Protein AF-A0A327ZY27-F1 (afdb_monomer)

pLDDT: mean 83.67, std 12.58, range [36.06, 96.94]

Nearest PDB structures (foldseek):
  3d5p-assembly1_B  TM=5.584E-01  e=2.732E-03  Bacteroides fragilis NCTC 9343
  2icg-assembly1_A  TM=6.274E-01  e=1.165E-01  Listeria innocua
  2prv-assembly1_B  TM=6.005E-01  e=4.320E-01  Bacillus subtilis
  7e8h-assembly1_L  TM=4.878E-01  e=3.085E+00  Homo sapiens

InterPro domains:
  IPR037883 Knr4/Smi1-like domain superfamily [SSF160631] (5-122)

Secondary structure (DSSP, 8-state):
---EEESPPPPHHHHHHHHTSGGGTTS-HHHHGGGGT-SEEEETTEEEPPPP-STTTTTTSS-HHHHHHH---SEEEEEEE-SSS-EEEEEES-TT---EEEE-S-TTS--EEEESSHHHHHHHHHHTT---HHHHHHHHHHHHH-SEEEEEEETTTTEE-EEEE-SSS-EEEEEEBSSSHHHHHHHHT-TTEEEEEEEHHHIIIIIHHHHHHTT-EEEESTTSTT-EEE-HHHHHHHH--

Structure (mmCIF, N/CA/C/O backbone):
data_AF-A0A327ZY27-F1
#
_entry.id   AF-A0A327ZY27-F1
#
loop_
_atom_site.group_PDB
_atom_site.id
_atom_site.type_symbol
_atom_site.label_atom_id
_atom_site.label_alt_id
_atom_site.label_comp_id
_atom_site.label_asym_id
_atom_site.label_entity_id
_atom_site.label_seq_id
_atom_site.pdbx_PDB_ins_code
_atom_site.Cartn_x
_atom_site.Cartn_y
_atom_site.Cartn_z
_atom_site.occupancy
_atom_site.B_iso_or_equiv
_atom_site.auth_seq_id
_atom_site.auth_comp_id
_atom_site.auth_asym_id
_atom_site.auth_atom_id
_atom_site.pdbx_PDB_model_num
ATOM 1 N N . MET A 1 1 ? 0.635 2.437 -6.031 1.00 48.50 1 MET A N 1
ATOM 2 C CA . MET A 1 1 ? -0.273 1.265 -5.981 1.00 48.50 1 MET A CA 1
ATOM 3 C C . MET A 1 1 ? -1.660 1.716 -5.595 1.00 48.50 1 MET A C 1
ATOM 5 O O . MET A 1 1 ? -1.734 2.418 -4.596 1.00 48.50 1 MET A O 1
ATOM 9 N N . PRO A 1 2 ? -2.740 1.331 -6.283 1.00 61.53 2 PRO A N 1
ATOM 10 C CA . PRO A 1 2 ? -4.072 1.554 -5.761 1.00 61.53 2 PRO A CA 1
ATOM 11 C C . PRO A 1 2 ? -4.302 0.676 -4.540 1.00 61.53 2 PRO A C 1
ATOM 13 O O . PRO A 1 2 ? -3.821 -0.452 -4.450 1.00 61.53 2 PRO A O 1
ATOM 16 N N . ILE A 1 3 ? -5.058 1.210 -3.591 1.00 72.31 3 ILE A N 1
ATOM 17 C CA . ILE A 1 3 ? -5.682 0.398 -2.558 1.00 72.31 3 ILE A CA 1
ATOM 18 C C . ILE A 1 3 ? -6.454 -0.759 -3.211 1.00 72.31 3 ILE A C 1
ATOM 20 O O . ILE A 1 3 ? -7.252 -0.560 -4.129 1.00 72.31 3 ILE A O 1
ATOM 24 N N . GLN A 1 4 ? -6.206 -1.975 -2.739 1.00 70.69 4 GLN A N 1
ATOM 25 C CA . GLN A 1 4 ? -6.932 -3.163 -3.157 1.00 70.69 4 GLN A CA 1
ATOM 26 C C . GLN A 1 4 ? -7.943 -3.526 -2.077 1.00 70.69 4 GLN A C 1
ATOM 28 O O . GLN A 1 4 ? -7.579 -3.919 -0.968 1.00 70.69 4 GLN A O 1
ATOM 33 N N . TYR A 1 5 ? -9.221 -3.447 -2.426 1.00 76.75 5 TYR A N 1
ATOM 34 C CA . TYR A 1 5 ? -10.300 -3.978 -1.607 1.00 76.75 5 TYR A CA 1
ATOM 35 C C . TYR A 1 5 ? -10.575 -5.419 -2.031 1.00 76.75 5 TYR A C 1
ATOM 37 O O . TYR A 1 5 ? -11.006 -5.688 -3.152 1.00 76.75 5 TYR A O 1
ATOM 45 N N . ARG A 1 6 ? -10.288 -6.368 -1.142 1.00 71.31 6 ARG A N 1
ATOM 46 C CA . ARG A 1 6 ? -10.618 -7.785 -1.312 1.00 71.31 6 ARG A CA 1
ATOM 47 C C . ARG A 1 6 ? -11.810 -8.119 -0.412 1.00 71.31 6 ARG A C 1
ATOM 49 O O . ARG A 1 6 ? -11.969 -7.536 0.656 1.00 71.31 6 ARG A O 1
ATOM 56 N N . LEU A 1 7 ? -12.590 -9.126 -0.811 1.00 77.62 7 LEU A N 1
ATOM 57 C CA . LEU A 1 7 ? -13.870 -9.502 -0.184 1.00 77.62 7 LEU A CA 1
ATOM 58 C C . LEU A 1 7 ? -14.970 -8.447 -0.354 1.00 77.62 7 LEU A C 1
ATOM 60 O O . LEU A 1 7 ? -14.717 -7.314 -0.745 1.00 77.62 7 LEU A O 1
ATOM 64 N N . GLU A 1 8 ? -16.206 -8.863 -0.088 1.00 81.88 8 GLU A N 1
ATOM 65 C CA . GLU A 1 8 ? -17.365 -7.975 -0.159 1.00 81.88 8 GLU A CA 1
ATOM 66 C C . GLU A 1 8 ? -17.282 -6.872 0.915 1.00 81.88 8 GLU A C 1
ATOM 68 O O . GLU A 1 8 ? -16.652 -7.079 1.961 1.00 81.88 8 GLU A O 1
ATOM 73 N N . PRO A 1 9 ? -17.912 -5.710 0.667 1.00 90.69 9 PRO A N 1
ATOM 74 C CA . PRO A 1 9 ? -18.172 -4.700 1.684 1.00 90.69 9 PRO A CA 1
ATOM 75 C C . PRO A 1 9 ? -18.797 -5.266 2.955 1.00 90.69 9 PRO A C 1
ATOM 77 O O . PRO A 1 9 ? -19.560 -6.234 2.917 1.00 90.69 9 PRO A O 1
ATOM 80 N N . VAL A 1 10 ? -18.501 -4.626 4.081 1.00 91.75 10 VAL A N 1
ATOM 81 C CA . VAL A 1 10 ? -19.077 -4.985 5.377 1.00 91.75 10 VAL A CA 1
ATOM 82 C C . VAL A 1 10 ? -20.371 -4.209 5.596 1.00 91.75 10 VAL A C 1
ATOM 84 O O . VAL A 1 10 ? -20.450 -3.011 5.328 1.00 91.75 10 VAL A O 1
ATOM 87 N N . ASP A 1 11 ? -21.391 -4.889 6.118 1.00 93.19 11 ASP A N 1
ATOM 88 C CA . ASP A 1 11 ? -22.653 -4.252 6.486 1.00 93.19 11 ASP A CA 1
ATOM 89 C C . ASP A 1 11 ? -22.427 -3.154 7.537 1.00 93.19 11 ASP A C 1
ATOM 91 O O . ASP A 1 11 ? -21.713 -3.346 8.523 1.00 93.19 11 ASP A O 1
ATOM 95 N N . LYS A 1 12 ? -23.090 -2.005 7.360 1.00 93.88 12 LYS A N 1
ATOM 96 C CA . LYS A 1 12 ? -22.935 -0.828 8.236 1.00 93.88 12 LYS A CA 1
ATOM 97 C C . LYS A 1 12 ? -23.195 -1.125 9.708 1.00 93.88 12 LYS A C 1
ATOM 99 O O . LYS A 1 12 ? -22.510 -0.577 10.564 1.00 93.88 12 LYS A O 1
ATOM 104 N N . GLU A 1 13 ? -24.156 -2.000 9.992 1.00 95.00 13 GLU A N 1
ATOM 105 C CA . GLU A 1 13 ? -24.465 -2.441 11.355 1.00 95.00 13 GLU A CA 1
ATOM 106 C C . GLU A 1 13 ? -23.268 -3.171 11.981 1.00 95.00 13 GLU A C 1
ATOM 108 O O . GLU A 1 13 ? -22.864 -2.843 13.090 1.00 95.00 13 GLU A O 1
ATOM 113 N N . VAL A 1 14 ? -22.620 -4.071 11.235 1.00 95.00 14 VAL A N 1
ATOM 114 C CA . VAL A 1 14 ? -21.443 -4.822 11.702 1.00 95.00 14 VAL A CA 1
ATOM 115 C C . VAL A 1 14 ? -20.230 -3.905 11.883 1.00 95.00 14 VAL A C 1
ATOM 117 O O . VAL A 1 14 ? -19.477 -4.055 12.850 1.00 95.00 14 VAL A O 1
ATOM 120 N N . ILE A 1 15 ? -20.045 -2.932 10.983 1.00 96.00 15 ILE A N 1
ATOM 121 C CA . ILE A 1 15 ? -19.014 -1.893 11.126 1.00 96.00 15 ILE A CA 1
ATOM 122 C C . ILE A 1 15 ? -19.242 -1.105 12.421 1.00 96.00 15 ILE A C 1
ATOM 124 O O . ILE A 1 15 ? -18.305 -0.918 13.197 1.00 96.00 15 ILE A O 1
ATOM 128 N N . GLN A 1 16 ? -20.480 -0.672 12.670 1.00 95.25 16 GLN A N 1
ATOM 129 C CA . GLN A 1 16 ? -20.844 0.101 13.855 1.00 95.25 16 GLN A CA 1
ATOM 130 C C . GLN A 1 16 ? -20.684 -0.704 15.151 1.00 95.25 16 GLN A C 1
ATOM 132 O O . GLN A 1 16 ? -20.181 -0.172 16.136 1.00 95.25 16 GLN A O 1
ATOM 137 N N . GLU A 1 17 ? -21.088 -1.973 15.166 1.00 95.19 17 GLU A N 1
ATOM 138 C CA . GLU A 1 17 ? -20.887 -2.852 16.322 1.00 95.19 17 GLU A CA 1
ATOM 139 C C . GLU A 1 17 ? -19.395 -3.033 16.623 1.00 95.19 17 GLU A C 1
ATOM 141 O O . GLU A 1 17 ? -18.967 -2.904 17.768 1.00 95.19 17 GLU A O 1
ATOM 146 N N . THR A 1 18 ? -18.585 -3.265 15.587 1.00 95.69 18 THR A N 1
ATOM 147 C CA . THR A 1 18 ? -17.139 -3.477 15.736 1.00 95.69 18 THR A CA 1
ATOM 148 C C . THR A 1 18 ? -16.418 -2.213 16.203 1.00 95.69 18 THR A C 1
ATOM 150 O O . THR A 1 18 ? -15.532 -2.297 17.053 1.00 95.69 18 THR A O 1
ATOM 153 N N . SER A 1 19 ? -16.785 -1.038 15.683 1.00 95.31 19 SER A N 1
ATOM 154 C CA . SER A 1 19 ? -16.135 0.231 16.037 1.00 95.31 19 SER A CA 1
ATOM 155 C C . SER A 1 19 ? -16.397 0.677 17.477 1.00 95.31 19 SER A C 1
ATOM 157 O O . SER A 1 19 ? -15.624 1.458 18.026 1.00 95.31 19 SER A O 1
ATOM 159 N N . GLN A 1 20 ? -17.458 0.162 18.105 1.00 95.00 20 GLN A N 1
ATOM 160 C CA . GLN A 1 20 ? -17.831 0.461 19.490 1.00 95.00 20 GLN A CA 1
ATOM 161 C C . GLN A 1 20 ? -17.149 -0.442 20.527 1.00 95.00 20 GLN A C 1
ATOM 163 O O . GLN A 1 20 ? -17.319 -0.238 21.730 1.00 95.00 20 GLN A O 1
ATOM 168 N N . GLU A 1 21 ? -16.380 -1.438 20.095 1.00 95.94 21 GLU A N 1
ATOM 169 C CA . GLU A 1 21 ? -15.633 -2.307 21.000 1.00 95.94 21 GLU A CA 1
ATOM 170 C C . GLU A 1 21 ? -14.559 -1.513 21.759 1.00 95.94 21 GLU A C 1
ATOM 172 O O . GLU A 1 21 ? -13.731 -0.829 21.161 1.00 9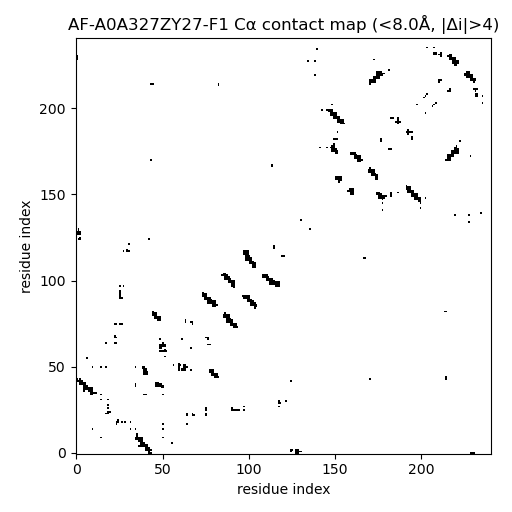5.94 21 GLU A O 1
ATOM 177 N N . GLU A 1 22 ? -14.514 -1.656 23.089 1.00 92.56 22 GLU A N 1
ATOM 178 C CA . GLU A 1 22 ? -13.628 -0.870 23.972 1.00 92.56 22 GLU A CA 1
ATOM 179 C C . GLU A 1 22 ? -12.145 -0.960 23.572 1.00 92.56 22 GLU A C 1
ATOM 181 O O . GLU A 1 22 ? -11.388 -0.004 23.714 1.00 92.56 22 GLU A O 1
ATOM 186 N N . LEU A 1 23 ? -11.716 -2.104 23.029 1.00 92.69 23 LEU A N 1
ATOM 187 C CA . LEU A 1 23 ? -10.338 -2.305 22.563 1.00 92.69 23 LEU A CA 1
ATOM 188 C C . LEU A 1 23 ? -9.978 -1.448 21.341 1.00 92.69 23 LEU A C 1
ATOM 190 O O . LEU A 1 23 ? -8.793 -1.241 21.069 1.00 92.69 23 LEU A O 1
ATOM 194 N N . LEU A 1 24 ? -10.984 -0.982 20.604 1.00 94.81 24 LEU A N 1
ATOM 195 C CA . LEU A 1 24 ? -10.858 -0.267 19.340 1.00 94.81 24 LEU A CA 1
ATOM 196 C C . LEU A 1 24 ? -11.307 1.196 19.437 1.00 94.81 24 LEU A C 1
ATOM 198 O O . LEU A 1 24 ? -11.211 1.909 18.444 1.00 94.81 24 LEU A O 1
ATOM 202 N N . LYS A 1 25 ? -11.710 1.673 20.624 1.00 91.75 25 LYS A N 1
ATOM 203 C CA . LYS A 1 25 ? -12.245 3.031 20.840 1.00 91.75 25 LYS A CA 1
ATOM 204 C C . LYS A 1 25 ? -11.332 4.176 20.374 1.00 91.75 25 LYS A C 1
ATOM 206 O O . LYS A 1 25 ? -11.810 5.272 20.116 1.00 91.75 25 LYS A O 1
ATOM 211 N N . ASN A 1 26 ? -10.026 3.919 20.287 1.00 91.06 26 ASN A N 1
ATOM 212 C CA . ASN A 1 26 ? -9.020 4.904 19.880 1.00 91.06 26 ASN A CA 1
ATOM 213 C C . ASN A 1 26 ? -8.877 5.008 18.355 1.00 91.06 26 ASN A C 1
ATOM 215 O O . ASN A 1 26 ? -8.147 5.863 17.865 1.00 91.06 26 ASN A O 1
ATOM 219 N N . ILE A 1 27 ? -9.536 4.126 17.596 1.00 93.81 27 ILE A N 1
ATOM 220 C CA . ILE A 1 27 ? -9.563 4.188 16.138 1.00 93.81 27 ILE A CA 1
ATOM 221 C C . ILE A 1 27 ? -10.603 5.240 15.722 1.00 93.81 27 ILE A C 1
ATOM 223 O O . ILE A 1 27 ? -11.789 5.059 16.009 1.00 93.81 27 ILE A O 1
ATOM 227 N N . PRO A 1 28 ? -10.205 6.312 15.015 1.00 93.00 28 PRO A N 1
ATOM 228 C CA . PRO A 1 28 ? -11.135 7.353 14.596 1.00 93.00 28 PRO A CA 1
ATOM 229 C C . PRO A 1 28 ? -12.229 6.839 13.653 1.00 93.00 28 PRO A C 1
ATOM 231 O O . PRO A 1 28 ? -11.991 5.959 12.824 1.00 93.00 28 PRO A O 1
ATOM 234 N N . ASN A 1 29 ? -13.411 7.460 13.716 1.00 91.25 29 ASN A N 1
ATOM 235 C CA . ASN A 1 29 ? -14.590 7.010 12.969 1.00 91.25 29 ASN A CA 1
ATOM 236 C C . ASN A 1 29 ? -14.378 6.921 11.451 1.00 91.25 29 ASN A C 1
ATOM 238 O O . ASN A 1 29 ? -14.895 6.009 10.808 1.00 91.25 29 ASN A O 1
ATOM 242 N N . ASP A 1 30 ? -13.587 7.833 10.885 1.00 92.12 30 ASP A N 1
ATOM 243 C CA . ASP A 1 30 ? -13.361 7.897 9.441 1.00 92.12 30 ASP A CA 1
ATOM 244 C C . ASP A 1 30 ? -12.659 6.639 8.899 1.00 92.12 30 ASP A C 1
ATOM 246 O O . ASP A 1 30 ? -12.909 6.249 7.757 1.00 92.12 30 ASP A O 1
ATO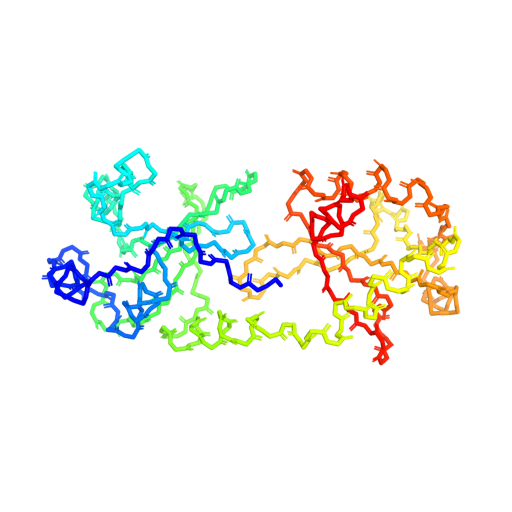M 250 N N . TYR A 1 31 ? -11.842 5.952 9.711 1.00 94.06 31 TYR A N 1
ATOM 251 C CA . TYR A 1 31 ? -11.179 4.700 9.320 1.00 94.06 31 TYR A CA 1
ATOM 252 C C . TYR A 1 31 ? -12.189 3.625 8.909 1.00 94.06 31 TYR A C 1
ATOM 254 O O . TYR A 1 31 ? -12.005 2.927 7.913 1.00 94.06 31 TYR A O 1
ATOM 262 N N . TRP A 1 32 ? -13.288 3.521 9.654 1.00 95.00 32 TRP A N 1
ATOM 263 C CA . TRP A 1 32 ? -14.289 2.476 9.467 1.00 95.00 32 TRP A CA 1
ATOM 264 C C . TRP A 1 32 ? -15.021 2.576 8.132 1.00 95.00 32 TRP A C 1
ATOM 266 O O . TRP A 1 32 ? -15.487 1.564 7.611 1.00 95.00 32 TRP A O 1
ATOM 276 N N . THR A 1 33 ? -15.054 3.770 7.535 1.00 91.88 33 THR A N 1
ATOM 277 C CA . THR A 1 33 ? -15.660 3.986 6.215 1.00 91.88 33 THR A CA 1
ATOM 278 C C . THR A 1 33 ? -14.949 3.212 5.105 1.00 91.88 33 THR A C 1
ATOM 280 O O . THR A 1 33 ? -15.565 2.920 4.088 1.00 91.88 33 THR A O 1
ATOM 283 N N . LEU A 1 34 ? -13.686 2.812 5.304 1.00 91.50 34 LEU A N 1
ATOM 284 C CA . LEU A 1 34 ? -12.943 2.013 4.328 1.00 91.50 34 LEU A CA 1
ATOM 285 C C . LEU A 1 34 ? -13.564 0.619 4.120 1.00 91.50 34 LEU A C 1
ATOM 287 O O . LEU A 1 34 ? -13.483 0.073 3.024 1.00 91.50 34 LEU A O 1
ATOM 291 N N . PHE A 1 35 ? -14.221 0.054 5.137 1.00 93.94 35 PHE A N 1
ATOM 292 C CA . PHE A 1 35 ? -14.847 -1.271 5.047 1.00 93.94 35 PHE A CA 1
ATOM 293 C C . PHE A 1 35 ? -16.178 -1.261 4.278 1.00 93.94 35 PHE A C 1
ATOM 295 O O . PHE A 1 35 ? -16.689 -2.331 3.941 1.00 93.94 35 PHE A O 1
ATOM 302 N N . GLU A 1 36 ? -16.718 -0.077 3.959 1.00 91.25 36 GLU A N 1
ATOM 303 C CA . GLU A 1 36 ? -17.864 0.069 3.049 1.00 91.25 36 GLU A CA 1
ATOM 304 C C . GLU A 1 36 ? -17.485 -0.224 1.585 1.00 91.25 36 GLU A C 1
ATOM 306 O O . GLU A 1 36 ? -18.363 -0.536 0.783 1.00 91.25 36 GLU A O 1
ATOM 311 N N . ASP A 1 37 ? -16.193 -0.172 1.243 1.00 86.56 37 ASP A N 1
ATOM 312 C CA . ASP A 1 37 ? -15.684 -0.473 -0.102 1.00 86.56 37 ASP A CA 1
ATOM 313 C C . ASP A 1 37 ? -15.152 -1.920 -0.218 1.00 86.56 37 ASP A C 1
ATOM 315 O O . ASP A 1 37 ? -15.125 -2.495 -1.308 1.00 86.56 37 ASP A O 1
ATOM 319 N N . GLY A 1 38 ? -14.780 -2.550 0.904 1.00 86.62 38 GLY A N 1
ATOM 320 C CA . GLY A 1 38 ? -14.421 -3.970 0.986 1.00 86.62 38 GLY A CA 1
ATOM 321 C C . GLY A 1 38 ? -13.741 -4.353 2.302 1.00 86.62 38 GLY A C 1
ATOM 322 O O . GLY A 1 38 ? -13.063 -3.541 2.928 1.00 86.62 38 GLY A O 1
ATOM 323 N N . ASN A 1 39 ? -13.917 -5.604 2.737 1.00 85.44 39 ASN A N 1
ATOM 324 C CA . ASN A 1 39 ? -13.535 -6.019 4.091 1.00 85.44 39 ASN A CA 1
ATOM 325 C C . ASN A 1 39 ? -12.029 -6.288 4.298 1.00 85.44 39 ASN A C 1
ATOM 327 O O . ASN A 1 39 ? -11.526 -6.240 5.416 1.00 85.44 39 ASN A O 1
ATOM 331 N N . PHE A 1 40 ? -11.292 -6.624 3.242 1.00 81.50 40 PHE A N 1
ATOM 332 C CA . PHE A 1 40 ? -9.883 -7.003 3.335 1.00 81.50 40 PHE A CA 1
ATOM 333 C C . PHE A 1 40 ? -9.033 -6.065 2.485 1.00 81.50 40 PHE A C 1
ATOM 335 O O . PHE A 1 40 ? -8.902 -6.244 1.275 1.00 81.50 40 PHE A O 1
ATOM 342 N N . ILE A 1 41 ? -8.477 -5.047 3.134 1.00 88.94 41 ILE A N 1
ATOM 343 C CA . ILE A 1 41 ? -7.769 -3.956 2.470 1.00 88.94 41 ILE A CA 1
ATOM 344 C C . ILE A 1 41 ? -6.280 -4.293 2.394 1.00 88.94 41 ILE A C 1
ATOM 346 O O . ILE A 1 41 ? -5.649 -4.609 3.406 1.00 88.94 41 ILE A O 1
ATOM 350 N N . VAL A 1 42 ? -5.717 -4.203 1.194 1.00 82.69 42 VAL A N 1
ATOM 351 C CA . VAL A 1 42 ? -4.283 -4.362 0.943 1.00 82.69 42 VAL A CA 1
ATOM 352 C C . VAL A 1 42 ? -3.760 -3.106 0.259 1.00 82.69 42 VAL A C 1
ATOM 354 O O . VAL A 1 42 ? -4.371 -2.604 -0.685 1.00 82.69 42 VAL A O 1
ATOM 357 N N . TYR A 1 43 ? -2.637 -2.586 0.740 1.00 79.62 43 TYR A N 1
ATOM 358 C CA . TYR A 1 43 ? -1.951 -1.451 0.133 1.00 79.62 43 TYR A CA 1
ATOM 359 C C . TYR A 1 43 ? -0.444 -1.674 0.206 1.00 79.62 43 TYR A C 1
ATOM 361 O O . TYR A 1 43 ? 0.126 -1.673 1.299 1.00 79.62 43 TYR A O 1
ATOM 369 N N . LYS A 1 44 ? 0.204 -1.865 -0.948 1.00 76.81 44 LYS A N 1
ATOM 370 C CA . LYS A 1 44 ? 1.587 -2.363 -0.997 1.00 76.81 44 LYS A CA 1
ATOM 371 C C . LYS A 1 44 ? 1.691 -3.647 -0.152 1.00 76.81 44 LYS A C 1
ATOM 373 O O . LYS A 1 44 ? 0.811 -4.504 -0.234 1.00 76.81 44 LYS A O 1
ATOM 378 N N . ASN A 1 45 ? 2.673 -3.712 0.741 1.00 78.00 45 ASN A N 1
ATOM 379 C CA . ASN A 1 45 ? 2.946 -4.884 1.577 1.00 78.00 45 ASN A CA 1
ATOM 380 C C . ASN A 1 45 ? 2.135 -4.852 2.882 1.00 78.00 45 ASN A C 1
ATOM 382 O O . ASN A 1 45 ? 2.311 -5.692 3.760 1.00 78.00 45 ASN A O 1
ATOM 386 N N . TRP A 1 46 ? 1.225 -3.883 3.031 1.00 82.12 46 TRP A N 1
ATOM 387 C CA . TRP A 1 46 ? 0.391 -3.744 4.217 1.00 82.12 46 TRP A CA 1
ATOM 388 C C . TRP A 1 46 ? -0.943 -4.439 4.041 1.00 82.12 46 TRP A C 1
ATOM 390 O O . TRP A 1 46 ? -1.713 -4.143 3.122 1.00 82.12 46 TRP A O 1
ATOM 400 N N . LYS A 1 47 ? -1.241 -5.326 4.986 1.00 88.69 47 LYS A N 1
ATOM 401 C CA . LYS A 1 47 ? -2.533 -5.994 5.108 1.00 88.69 47 LYS A CA 1
ATOM 402 C C . LYS A 1 47 ? -3.248 -5.424 6.315 1.00 88.69 47 LYS A C 1
ATOM 404 O O . LYS A 1 47 ? -2.820 -5.613 7.454 1.00 88.69 47 LYS A O 1
ATOM 409 N N . PHE A 1 48 ? -4.333 -4.705 6.057 1.00 93.12 48 PHE A N 1
ATOM 410 C CA . PHE A 1 48 ? -5.192 -4.211 7.120 1.00 93.12 48 PHE A CA 1
ATOM 411 C C . PHE A 1 48 ? -6.017 -5.366 7.667 1.00 93.12 48 PHE A C 1
ATOM 413 O O . PHE A 1 48 ? -6.552 -6.185 6.912 1.00 93.12 48 PHE A O 1
ATOM 420 N N . TYR A 1 49 ? -6.120 -5.430 8.990 1.00 95.12 49 TYR A N 1
ATOM 421 C CA . TYR A 1 49 ? -6.880 -6.487 9.630 1.00 95.12 49 TYR A CA 1
ATOM 422 C C . TYR A 1 49 ? -8.371 -6.315 9.311 1.00 95.12 49 TYR A C 1
ATOM 424 O O . TYR A 1 49 ? -8.927 -5.241 9.549 1.00 95.12 49 TYR A O 1
ATOM 432 N N . PRO A 1 50 ? -9.031 -7.360 8.785 1.00 93.75 50 PRO A N 1
ATOM 433 C CA . PRO A 1 50 ? -10.424 -7.277 8.381 1.00 93.75 50 PRO A CA 1
ATOM 434 C C . PRO A 1 50 ? -11.360 -7.219 9.589 1.00 93.75 50 PRO A C 1
ATOM 436 O O . PRO A 1 50 ? -10.982 -7.571 10.713 1.00 93.75 50 PRO A O 1
ATOM 439 N N . ILE A 1 51 ? -12.623 -6.887 9.339 1.00 96.19 51 ILE A N 1
ATOM 440 C CA . ILE A 1 51 ? -13.723 -7.180 10.259 1.00 96.19 51 ILE A CA 1
ATOM 441 C C . ILE A 1 51 ? -14.110 -8.656 10.096 1.00 96.19 51 ILE A C 1
ATOM 443 O O . ILE A 1 51 ? -14.047 -9.232 9.006 1.00 96.19 51 ILE A O 1
ATOM 447 N N . ARG A 1 52 ? -14.480 -9.316 11.195 1.00 90.62 52 ARG A N 1
ATOM 448 C CA . ARG A 1 52 ? -14.843 -10.737 11.180 1.00 90.62 52 ARG A CA 1
ATOM 449 C C . ARG A 1 52 ? -16.040 -10.978 10.254 1.00 90.62 52 ARG A C 1
ATOM 451 O O . ARG A 1 52 ? -17.125 -10.474 10.511 1.00 90.62 52 ARG A O 1
ATOM 458 N N . ASP A 1 53 ? -15.866 -11.824 9.242 1.00 83.62 53 ASP A N 1
ATOM 459 C CA . ASP A 1 53 ? -16.933 -12.234 8.329 1.00 83.62 53 ASP A CA 1
ATOM 460 C C . ASP A 1 53 ? -17.137 -13.753 8.388 1.00 83.62 53 ASP A C 1
ATOM 462 O O . ASP A 1 53 ? -16.259 -14.551 8.051 1.00 83.62 53 ASP A O 1
ATOM 466 N N . ASN A 1 54 ? -18.335 -14.171 8.798 1.00 80.06 54 ASN A N 1
ATOM 467 C CA . ASN A 1 54 ? -18.690 -15.583 8.919 1.00 80.06 54 ASN A CA 1
ATOM 468 C C . ASN A 1 54 ? -18.748 -16.310 7.565 1.00 80.06 54 ASN A C 1
ATOM 470 O O . ASN A 1 54 ? -18.519 -17.522 7.527 1.00 80.06 54 ASN A O 1
ATOM 474 N N . LYS A 1 55 ? -19.001 -15.603 6.457 1.00 77.25 55 LYS A N 1
ATOM 475 C CA . LYS A 1 55 ? -18.963 -16.179 5.102 1.00 77.25 55 LYS A CA 1
ATOM 476 C C . LYS A 1 55 ? -17.525 -16.413 4.630 1.00 77.25 55 LYS A C 1
ATOM 478 O O . LYS A 1 55 ? -17.269 -17.367 3.900 1.00 77.25 55 LYS A O 1
ATOM 483 N N . ASN A 1 56 ? -16.577 -15.598 5.099 1.00 73.62 56 ASN A N 1
ATOM 484 C CA . ASN A 1 56 ? -15.158 -15.645 4.731 1.00 73.62 56 ASN A CA 1
ATOM 485 C C . ASN A 1 56 ? -14.237 -15.982 5.916 1.00 73.62 56 ASN A C 1
ATOM 487 O O . ASN A 1 56 ? -13.089 -15.538 5.980 1.00 73.62 56 ASN A O 1
ATOM 491 N N . ILE A 1 57 ? -14.703 -16.847 6.821 1.00 72.06 57 ILE A N 1
ATOM 492 C CA . ILE A 1 57 ? -14.102 -17.062 8.146 1.00 72.06 57 ILE A CA 1
ATOM 493 C C . ILE A 1 57 ? -12.613 -17.432 8.134 1.00 72.06 57 ILE A C 1
ATOM 495 O O . ILE A 1 57 ? -11.892 -17.101 9.069 1.00 72.06 57 ILE A O 1
ATOM 499 N N . LYS A 1 58 ? -12.137 -18.116 7.082 1.00 68.88 58 LYS A N 1
ATOM 500 C CA . LYS A 1 58 ? -10.717 -18.471 6.922 1.00 68.88 58 LYS A CA 1
ATOM 501 C C . LYS A 1 58 ? -9.846 -17.241 6.669 1.00 68.88 58 LYS A C 1
ATOM 503 O O . LYS A 1 58 ? -8.737 -17.175 7.183 1.00 68.88 58 LYS A O 1
ATOM 508 N N . LYS A 1 59 ? -10.345 -16.290 5.876 1.00 68.00 59 LYS A N 1
ATOM 509 C CA . LYS A 1 59 ? -9.628 -15.068 5.489 1.00 68.00 59 LYS A CA 1
ATOM 510 C C . LYS A 1 59 ? -9.726 -13.988 6.564 1.00 68.00 59 LYS A C 1
ATOM 512 O O . LYS A 1 59 ? -8.794 -13.220 6.733 1.00 68.00 59 LYS A O 1
ATOM 517 N N . THR A 1 60 ? -10.808 -13.986 7.340 1.00 78.50 60 THR A N 1
ATOM 518 C CA . THR A 1 60 ? -11.003 -13.078 8.481 1.00 78.50 60 THR A CA 1
ATOM 519 C C . THR A 1 60 ? -10.768 -13.785 9.821 1.00 78.50 60 THR A C 1
ATOM 521 O O . THR A 1 60 ? -11.383 -13.447 10.833 1.00 78.50 60 THR A O 1
ATOM 524 N N . ALA A 1 61 ? -9.944 -14.840 9.828 1.00 73.88 61 ALA A N 1
ATOM 525 C CA . ALA A 1 61 ? -9.670 -15.631 11.027 1.00 73.88 61 ALA A CA 1
ATOM 526 C C . ALA A 1 61 ? -8.909 -14.810 12.080 1.00 73.88 61 ALA A C 1
ATOM 528 O O . ALA A 1 61 ? -9.183 -14.925 13.277 1.00 73.88 61 ALA A O 1
ATOM 529 N N . THR A 1 62 ? -7.978 -13.985 11.600 1.00 82.94 62 THR A N 1
ATOM 530 C CA . THR A 1 62 ? -7.237 -12.977 12.358 1.00 82.94 62 THR A CA 1
ATOM 531 C C . THR A 1 62 ? -7.808 -11.608 11.995 1.00 82.94 62 THR A C 1
ATOM 533 O O . THR A 1 62 ? -7.273 -10.905 11.147 1.00 82.94 62 THR A O 1
ATOM 536 N N . ASP A 1 63 ? -8.959 -11.281 12.577 1.00 91.00 63 ASP A N 1
ATOM 537 C CA . ASP A 1 63 ? -9.615 -9.978 12.431 1.00 91.00 63 ASP A CA 1
ATOM 538 C C . ASP A 1 63 ? -9.036 -8.917 13.389 1.00 91.00 63 ASP A C 1
ATOM 540 O O . ASP A 1 63 ? -8.254 -9.227 14.300 1.00 91.00 63 ASP A O 1
ATOM 544 N N . ILE A 1 64 ? -9.455 -7.663 13.194 1.00 95.50 64 ILE A N 1
ATOM 545 C CA . ILE A 1 64 ? -8.985 -6.496 13.951 1.00 95.50 64 ILE A CA 1
ATOM 546 C C . ILE A 1 64 ? -9.237 -6.604 15.465 1.00 95.50 64 ILE A C 1
ATOM 548 O O . ILE A 1 64 ? -8.406 -6.172 16.266 1.00 95.50 64 ILE A O 1
ATOM 552 N N . LEU A 1 65 ? -10.326 -7.244 15.900 1.00 94.06 65 LEU A N 1
ATOM 553 C CA . LEU A 1 65 ? -10.577 -7.481 17.326 1.00 94.06 65 LEU A CA 1
ATOM 554 C C . LEU A 1 65 ? -9.665 -8.580 17.863 1.00 94.06 65 LEU A C 1
ATOM 556 O O . LEU A 1 65 ? -9.094 -8.461 18.948 1.00 94.06 65 LEU A O 1
ATOM 560 N N . THR A 1 66 ? -9.529 -9.666 17.110 1.00 91.50 66 THR A N 1
ATOM 561 C CA . THR A 1 66 ? -8.731 -10.829 17.484 1.00 91.50 66 THR A CA 1
ATOM 562 C C . THR A 1 66 ? -7.262 -10.455 17.666 1.00 91.50 66 THR A C 1
ATOM 564 O O . THR A 1 66 ? -6.659 -10.864 18.662 1.00 91.50 66 THR A O 1
ATOM 567 N N . ILE A 1 67 ? -6.682 -9.655 16.766 1.00 92.62 67 ILE A N 1
ATOM 568 C CA . ILE A 1 67 ? -5.286 -9.222 16.908 1.00 92.62 67 ILE A CA 1
ATOM 569 C C . ILE A 1 67 ? -5.092 -8.301 18.119 1.00 92.62 67 ILE A C 1
ATOM 571 O O . ILE A 1 67 ? -4.165 -8.518 18.901 1.00 92.62 67 ILE A O 1
ATOM 575 N N . ASN A 1 68 ? -6.002 -7.351 18.353 1.00 94.50 68 ASN A N 1
ATOM 576 C CA . ASN A 1 68 ? -5.905 -6.419 19.482 1.00 94.50 68 ASN A CA 1
ATOM 577 C C . ASN A 1 68 ? -6.200 -7.074 20.840 1.00 94.50 68 ASN A C 1
ATOM 579 O O . ASN A 1 68 ? -5.724 -6.598 21.868 1.00 94.50 68 ASN A O 1
ATOM 583 N N . LYS A 1 69 ? -6.910 -8.209 20.865 1.00 90.88 69 LYS A N 1
ATOM 584 C CA . LYS A 1 69 ? -7.019 -9.074 22.055 1.00 90.88 69 LYS A CA 1
ATOM 585 C C . LYS A 1 69 ? -5.717 -9.821 22.352 1.00 90.88 69 LYS A C 1
ATOM 587 O O . LYS A 1 69 ? -5.398 -10.053 23.517 1.00 90.88 69 LYS A O 1
ATOM 592 N N . ARG A 1 70 ? -4.984 -10.234 21.312 1.00 86.62 70 ARG A N 1
ATOM 593 C CA . ARG A 1 70 ? -3.732 -11.001 21.438 1.00 86.62 70 ARG A CA 1
ATOM 594 C C . ARG A 1 70 ? -2.542 -10.111 21.786 1.00 86.62 70 ARG A C 1
ATOM 596 O O . ARG A 1 70 ? -1.718 -10.506 22.608 1.00 86.62 70 ARG A O 1
ATOM 603 N N . LYS A 1 71 ? -2.449 -8.923 21.184 1.00 79.69 71 LYS A N 1
ATOM 604 C CA . LYS A 1 71 ? -1.323 -8.010 21.391 1.00 79.69 71 LYS A CA 1
ATOM 605 C C . LYS A 1 71 ? -1.530 -7.121 22.610 1.00 79.69 71 LYS A C 1
ATOM 607 O O . LYS A 1 71 ? -2.426 -6.284 22.664 1.00 79.69 71 LYS A O 1
ATOM 612 N N . ARG A 1 72 ? -0.624 -7.255 23.577 1.00 74.12 72 ARG A N 1
ATOM 613 C CA . ARG A 1 72 ? -0.470 -6.295 24.673 1.00 74.12 72 ARG A CA 1
ATOM 614 C C . ARG A 1 72 ? 0.503 -5.212 24.229 1.00 74.12 72 ARG A C 1
ATOM 616 O O . ARG A 1 72 ? 1.702 -5.345 24.426 1.00 74.12 72 ARG A O 1
ATOM 623 N N . SER A 1 73 ? -0.036 -4.193 23.575 1.00 81.81 73 SER A N 1
ATOM 624 C CA . SER A 1 73 ? 0.708 -3.025 23.107 1.00 81.81 73 SER A CA 1
ATOM 625 C C . SER A 1 73 ? 0.054 -1.746 23.623 1.00 81.81 73 SER A C 1
ATOM 627 O O . SER A 1 73 ? -1.159 -1.733 23.868 1.00 81.81 73 SER A O 1
ATOM 629 N N . ASP A 1 74 ? 0.843 -0.679 23.732 1.00 89.62 74 ASP A N 1
ATOM 630 C CA . ASP A 1 74 ? 0.370 0.693 23.959 1.00 89.62 74 ASP A CA 1
ATOM 631 C C . ASP A 1 74 ? -0.335 1.274 22.722 1.00 89.62 74 ASP A C 1
ATOM 633 O O . ASP A 1 74 ? -0.833 2.395 22.755 1.00 89.62 74 ASP A O 1
ATOM 637 N N . PHE A 1 75 ? -0.419 0.493 21.644 1.00 93.25 75 PHE A N 1
ATOM 638 C CA . PHE A 1 75 ? -1.088 0.841 20.400 1.00 93.25 75 PHE A CA 1
ATOM 639 C C . PHE A 1 75 ? -2.259 -0.102 20.110 1.00 93.25 75 PHE A C 1
ATOM 641 O O . PHE A 1 75 ? -2.246 -1.281 20.488 1.00 93.25 75 PHE A O 1
ATOM 648 N N . THR A 1 76 ? -3.268 0.417 19.417 1.00 95.00 76 THR A N 1
ATOM 649 C CA . THR A 1 76 ? -4.327 -0.364 18.774 1.00 95.00 76 THR A CA 1
ATOM 650 C C . THR A 1 76 ? -3.932 -0.605 17.319 1.00 95.00 76 THR A C 1
ATOM 652 O O . THR A 1 76 ? -3.814 0.332 16.533 1.00 95.00 76 THR A O 1
ATOM 655 N N . VAL A 1 77 ? -3.693 -1.865 16.967 1.00 94.56 77 VAL A N 1
ATOM 656 C CA . VAL A 1 77 ? -3.125 -2.284 15.680 1.00 94.56 77 VAL A CA 1
ATOM 657 C C . VAL A 1 77 ? -4.211 -2.384 14.614 1.00 94.56 77 VAL A C 1
ATOM 659 O O . VAL A 1 77 ? -5.261 -2.975 14.862 1.00 94.56 77 VAL A O 1
ATOM 662 N N . ILE A 1 78 ? -3.945 -1.851 13.425 1.00 95.25 78 ILE A N 1
ATOM 663 C CA . ILE A 1 78 ? -4.879 -1.854 12.291 1.00 95.25 78 ILE A CA 1
ATOM 664 C C . ILE A 1 78 ? -4.333 -2.577 11.058 1.00 95.25 78 ILE A C 1
ATOM 666 O O . ILE A 1 78 ? -5.125 -3.026 10.233 1.00 95.25 78 ILE A O 1
ATOM 670 N N . ALA A 1 79 ? -3.012 -2.722 10.928 1.00 93.69 79 ALA A N 1
ATOM 671 C CA . ALA A 1 79 ? -2.395 -3.449 9.824 1.00 93.69 79 ALA A CA 1
ATOM 672 C C . ALA A 1 79 ? -1.041 -4.052 10.214 1.00 93.69 79 ALA A C 1
ATOM 674 O O . ALA A 1 79 ? -0.401 -3.616 11.177 1.00 93.69 79 ALA A O 1
ATOM 675 N N . GLU A 1 80 ? -0.610 -5.029 9.426 1.00 91.38 80 GLU A N 1
ATOM 676 C CA . GLU A 1 80 ? 0.733 -5.606 9.460 1.00 91.38 80 GLU A CA 1
ATOM 677 C C . GLU A 1 80 ? 1.404 -5.480 8.094 1.00 91.38 80 GLU A C 1
ATOM 679 O O . GLU A 1 80 ? 0.736 -5.528 7.058 1.00 91.38 80 GLU A O 1
ATOM 684 N N . ASN A 1 81 ? 2.722 -5.312 8.109 1.00 86.31 81 ASN A N 1
ATOM 685 C CA . ASN A 1 81 ? 3.561 -5.395 6.928 1.00 86.31 81 ASN A CA 1
ATOM 686 C C . ASN A 1 81 ? 3.949 -6.859 6.709 1.00 86.31 81 ASN A C 1
ATOM 688 O O . ASN A 1 81 ? 4.453 -7.500 7.632 1.00 86.31 81 ASN A O 1
ATOM 692 N N . THR A 1 82 ? 3.701 -7.382 5.511 1.00 71.81 82 THR A N 1
ATOM 693 C CA . THR A 1 82 ? 4.031 -8.761 5.138 1.00 71.81 82 THR A CA 1
ATOM 694 C C . THR A 1 82 ? 5.360 -8.921 4.411 1.00 71.81 82 THR A C 1
ATOM 696 O O . THR A 1 82 ? 5.705 -10.053 4.083 1.00 71.81 82 THR A O 1
ATOM 699 N N . ALA A 1 83 ? 6.106 -7.832 4.210 1.00 68.88 83 ALA A N 1
ATOM 700 C CA . ALA A 1 83 ? 7.477 -7.873 3.710 1.00 68.88 83 ALA A CA 1
ATOM 701 C C . ALA A 1 83 ? 8.464 -8.428 4.759 1.00 68.88 83 ALA A C 1
ATOM 703 O O . ALA A 1 83 ? 8.124 -8.588 5.932 1.00 68.88 83 ALA A O 1
ATOM 704 N N . GLU A 1 84 ? 9.716 -8.671 4.350 1.00 54.66 84 GLU A N 1
ATOM 705 C CA . GLU A 1 84 ? 10.771 -9.303 5.171 1.00 54.66 84 GLU A CA 1
ATOM 706 C C . GLU A 1 84 ? 11.053 -8.608 6.520 1.00 54.66 84 GLU A C 1
ATOM 708 O O . GLU A 1 84 ? 11.563 -9.233 7.451 1.00 54.66 84 GLU A O 1
ATOM 713 N N . ALA A 1 85 ? 10.697 -7.327 6.655 1.00 59.06 85 ALA A N 1
ATOM 714 C CA . ALA A 1 85 ? 10.738 -6.593 7.913 1.00 59.06 85 ALA A CA 1
ATOM 715 C C . ALA A 1 85 ? 9.336 -6.527 8.545 1.00 59.06 85 ALA A C 1
ATOM 717 O O . ALA A 1 85 ? 8.510 -5.687 8.179 1.00 59.06 85 ALA A O 1
ATOM 718 N N . GLU A 1 86 ? 9.090 -7.396 9.530 1.00 67.56 86 GLU A N 1
ATOM 719 C CA . GLU A 1 86 ? 7.841 -7.434 10.298 1.00 67.56 86 GLU A CA 1
ATOM 720 C C . GLU A 1 86 ? 7.550 -6.069 10.948 1.00 67.56 86 GLU A C 1
ATOM 722 O O . GLU A 1 86 ? 8.277 -5.596 11.829 1.00 67.56 86 GLU A O 1
ATOM 727 N N . GLY A 1 87 ? 6.460 -5.435 10.517 1.00 84.69 87 GLY A N 1
ATOM 728 C CA . GLY A 1 87 ? 6.037 -4.119 10.985 1.00 84.69 87 GLY A CA 1
ATOM 729 C C . GLY A 1 87 ? 4.548 -4.083 11.299 1.00 84.69 87 GLY A C 1
ATOM 730 O O . GLY A 1 87 ? 3.745 -4.762 10.666 1.00 84.69 87 GLY A O 1
ATOM 731 N N . PHE A 1 88 ? 4.170 -3.269 12.274 1.00 91.12 88 PHE A N 1
ATOM 732 C CA . PHE A 1 88 ? 2.791 -3.024 12.673 1.00 91.12 88 PHE A CA 1
ATOM 733 C C . PHE A 1 88 ? 2.451 -1.557 12.479 1.00 91.12 88 PHE A C 1
ATOM 735 O O . PHE A 1 88 ? 3.295 -0.682 12.667 1.00 91.12 88 PHE A O 1
ATOM 742 N N . LEU A 1 89 ? 1.196 -1.317 12.121 1.00 92.25 89 LEU A N 1
ATOM 743 C CA . LEU A 1 89 ? 0.602 -0.001 11.964 1.00 92.25 89 LEU A CA 1
ATOM 744 C C . LEU A 1 89 ? -0.555 0.122 12.945 1.00 92.25 89 LEU A C 1
ATOM 746 O O . LEU A 1 89 ? -1.373 -0.797 13.055 1.00 92.25 89 LEU A O 1
ATOM 750 N N . GLY A 1 90 ? -0.667 1.251 13.634 1.00 94.62 90 GLY A N 1
ATOM 751 C CA . GLY A 1 90 ? -1.720 1.423 14.627 1.00 94.62 90 GLY A CA 1
ATOM 752 C C . GLY A 1 90 ? -1.777 2.794 15.275 1.00 94.62 90 GLY A C 1
ATOM 753 O O . GLY A 1 90 ? -0.893 3.629 15.097 1.00 94.62 90 GLY A O 1
ATOM 754 N N . PHE A 1 91 ? -2.844 3.002 16.035 1.00 94.81 91 PHE A N 1
ATOM 755 C CA . PHE A 1 91 ? -3.106 4.226 16.786 1.00 94.81 91 PHE A CA 1
ATOM 756 C C . PHE A 1 91 ? -2.550 4.129 18.196 1.00 94.81 91 PHE A C 1
ATOM 758 O O . PHE A 1 91 ? -2.586 3.057 18.804 1.00 94.81 91 PHE A O 1
ATOM 765 N N . SER A 1 92 ? -2.072 5.249 18.732 1.00 92.50 92 SER A N 1
ATOM 766 C CA . SER A 1 92 ? -1.738 5.350 20.153 1.00 92.50 92 SER A CA 1
ATOM 767 C C . SER A 1 92 ? -2.964 5.043 21.014 1.00 92.50 92 SER A C 1
ATOM 769 O O . SER A 1 92 ? -4.085 5.418 20.669 1.00 92.50 92 SER A O 1
ATOM 771 N N . LYS A 1 93 ? -2.778 4.358 22.149 1.00 92.38 93 LYS A N 1
ATOM 772 C CA . LYS A 1 93 ? -3.855 4.200 23.138 1.00 92.38 93 LYS A CA 1
ATOM 773 C C . LYS A 1 93 ? -4.034 5.405 24.053 1.00 92.38 93 LYS A C 1
ATOM 775 O O . LYS A 1 93 ? -4.948 5.401 24.876 1.00 92.38 93 LYS A O 1
ATOM 780 N N . ASN A 1 94 ? -3.169 6.406 23.928 1.00 90.88 94 ASN A N 1
ATOM 781 C CA . ASN A 1 94 ? -3.345 7.680 24.598 1.00 90.88 94 ASN A CA 1
ATOM 782 C C . ASN A 1 94 ? -4.468 8.471 23.910 1.00 90.88 94 ASN A C 1
ATOM 784 O O . ASN A 1 94 ? -4.325 8.848 22.753 1.00 90.88 94 ASN A O 1
ATOM 788 N N . GLU A 1 95 ? -5.553 8.751 24.635 1.00 85.00 95 GLU A N 1
ATOM 789 C CA . GLU A 1 95 ? -6.733 9.463 24.116 1.00 85.00 95 GLU A CA 1
ATOM 790 C C . GLU A 1 95 ? -6.425 10.909 23.669 1.00 85.00 95 GLU A C 1
ATOM 792 O O . GLU A 1 95 ? -7.194 11.491 22.911 1.00 85.00 95 GLU A O 1
ATOM 797 N N . GLU A 1 96 ? -5.296 11.489 24.095 1.00 87.62 96 GLU A N 1
ATOM 798 C CA . GLU A 1 96 ? -4.841 12.820 23.656 1.00 87.62 96 GLU A CA 1
ATOM 799 C C . GLU A 1 96 ? -4.008 12.795 22.358 1.00 87.62 96 GLU A C 1
ATOM 801 O O . GLU A 1 96 ? -3.630 13.851 21.847 1.00 87.62 96 GLU A O 1
ATOM 806 N N . ASP A 1 97 ? -3.684 11.612 21.825 1.00 91.50 97 ASP A N 1
ATOM 807 C CA . ASP A 1 97 ? -2.835 11.447 20.644 1.00 91.50 97 ASP A CA 1
ATOM 808 C C . ASP A 1 97 ? -3.560 10.696 19.525 1.00 91.50 97 ASP A C 1
ATOM 810 O O . ASP A 1 97 ? -3.645 9.472 19.509 1.00 91.50 97 ASP A O 1
ATOM 814 N N . GLU A 1 98 ? -4.003 11.447 18.521 1.00 88.69 98 GLU A N 1
ATOM 815 C CA . GLU A 1 98 ? -4.648 10.917 17.311 1.00 88.69 98 GLU A CA 1
ATOM 816 C C . GLU A 1 98 ? -3.647 10.345 16.287 1.00 88.69 98 GLU A C 1
ATOM 818 O O . GLU A 1 98 ? -4.013 9.990 15.162 1.00 88.69 98 GLU A O 1
ATOM 823 N N . GLY A 1 99 ? -2.364 10.280 16.654 1.00 91.44 99 GLY A N 1
ATOM 824 C CA . GLY A 1 99 ? -1.290 9.862 15.772 1.00 91.44 99 GLY A CA 1
ATOM 825 C C . GLY A 1 99 ? -1.377 8.403 15.338 1.00 91.44 99 GLY A C 1
ATOM 826 O O . GLY A 1 99 ? -1.723 7.513 16.121 1.00 91.44 99 GLY A O 1
ATOM 827 N N . LEU A 1 100 ? -0.967 8.161 14.092 1.00 91.94 100 LEU A N 1
ATOM 828 C CA . LEU A 1 100 ? -0.730 6.823 13.567 1.00 91.94 100 LEU A CA 1
ATOM 829 C C . LEU A 1 100 ? 0.768 6.524 13.573 1.00 91.94 100 LEU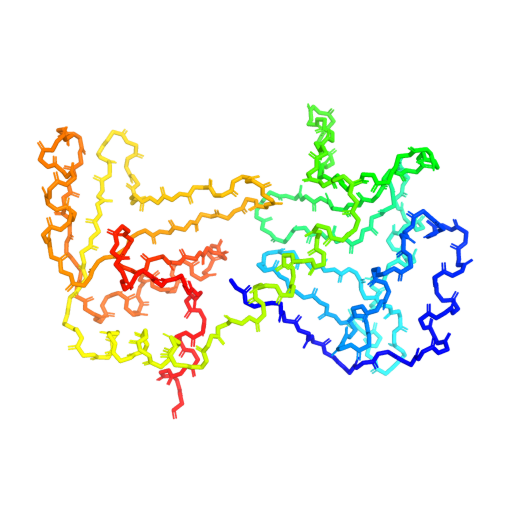 A C 1
ATOM 831 O O . LEU A 1 100 ? 1.582 7.352 13.154 1.00 91.94 100 LEU A O 1
ATOM 835 N N . TYR A 1 101 ? 1.117 5.333 14.040 1.00 92.31 101 TYR A N 1
ATOM 836 C CA . TYR A 1 101 ? 2.488 4.922 14.296 1.00 92.31 101 TYR A CA 1
ATOM 837 C C . TYR A 1 101 ? 2.828 3.629 13.574 1.00 92.31 101 TYR A C 1
ATOM 839 O O . TYR A 1 101 ? 1.981 2.744 13.438 1.00 92.31 101 TYR A O 1
ATOM 847 N N . VAL A 1 102 ? 4.098 3.512 13.195 1.00 89.56 102 VAL A N 1
ATOM 848 C CA . VAL A 1 102 ? 4.718 2.276 12.719 1.00 89.56 102 VAL A CA 1
ATOM 849 C C . VAL A 1 102 ? 5.767 1.816 13.722 1.00 89.56 102 VAL A C 1
ATOM 851 O O . VAL A 1 102 ? 6.539 2.623 14.242 1.00 89.56 102 VAL A O 1
ATOM 854 N N . TRP A 1 103 ? 5.799 0.519 14.004 1.00 87.56 103 TRP A N 1
ATOM 855 C CA . TRP A 1 103 ? 6.813 -0.099 14.861 1.00 87.56 103 TRP A CA 1
ATOM 856 C C . TRP A 1 103 ? 7.031 -1.564 14.477 1.00 87.56 103 TRP A C 1
ATOM 858 O O . TRP A 1 103 ? 6.198 -2.157 13.797 1.00 87.56 103 TRP A O 1
ATOM 868 N N . SER A 1 104 ? 8.124 -2.167 14.938 1.00 84.62 104 SER A N 1
ATOM 869 C CA . SER A 1 104 ? 8.332 -3.618 14.881 1.00 84.62 104 SER A CA 1
ATOM 870 C C . SER A 1 104 ? 8.272 -4.213 16.291 1.00 84.62 104 SER A C 1
ATOM 872 O O . SER A 1 104 ? 8.302 -3.491 17.287 1.00 84.62 104 SER A O 1
ATOM 874 N N . GLU A 1 105 ? 8.186 -5.538 16.413 1.00 78.31 105 GLU A N 1
ATOM 875 C CA . GLU A 1 105 ? 8.281 -6.205 17.726 1.00 78.31 105 GLU A CA 1
ATOM 876 C C . GLU A 1 105 ? 9.690 -6.169 18.339 1.00 78.31 105 GLU A C 1
ATOM 878 O O . GLU A 1 105 ? 9.887 -6.615 19.470 1.00 78.31 105 GLU A O 1
ATOM 883 N N . TRP A 1 106 ? 10.667 -5.624 17.616 1.00 78.44 106 TRP A N 1
ATOM 884 C CA . TRP A 1 106 ? 12.056 -5.591 18.038 1.00 78.44 106 TRP A CA 1
ATOM 885 C C . TRP A 1 106 ? 12.223 -4.469 19.070 1.00 78.44 106 TRP A C 1
ATOM 887 O O . TRP A 1 106 ? 11.987 -3.304 18.744 1.00 78.44 106 TRP A O 1
ATOM 897 N N . PRO A 1 107 ? 12.617 -4.778 20.318 1.00 71.88 107 PRO A N 1
ATOM 898 C CA . PRO A 1 107 ? 12.554 -3.828 21.430 1.00 71.88 107 PRO A CA 1
ATOM 899 C C . PRO A 1 107 ? 13.475 -2.607 21.264 1.00 71.88 107 PRO A C 1
ATOM 901 O O . PRO A 1 107 ? 13.243 -1.564 21.877 1.00 71.88 107 PRO A O 1
ATOM 904 N N . GLU A 1 108 ? 14.514 -2.716 20.442 1.00 76.81 108 GLU A N 1
ATOM 905 C CA . GLU A 1 108 ? 15.412 -1.626 20.060 1.00 76.81 108 GLU A CA 1
ATOM 906 C C . GLU A 1 108 ? 14.790 -0.602 19.095 1.00 76.81 108 GLU A C 1
ATOM 908 O O . GLU A 1 108 ? 15.254 0.543 19.047 1.00 76.81 108 GLU A O 1
ATOM 913 N N . ILE A 1 109 ? 13.741 -0.970 18.352 1.00 75.25 109 ILE A N 1
ATOM 914 C CA . ILE A 1 109 ? 13.080 -0.085 17.390 1.00 75.25 109 ILE A CA 1
ATOM 915 C C . ILE A 1 109 ? 11.928 0.627 18.091 1.00 75.25 109 ILE A C 1
ATOM 917 O O . ILE A 1 109 ? 10.907 0.044 18.453 1.00 75.25 109 ILE A O 1
ATOM 921 N N . LYS A 1 110 ? 12.092 1.936 18.285 1.00 82.69 110 LYS A N 1
ATOM 922 C CA . LYS A 1 110 ? 11.034 2.770 18.857 1.00 82.69 110 LYS A CA 1
ATOM 923 C C . LYS A 1 110 ? 9.912 2.991 17.839 1.00 82.69 110 LYS A C 1
ATOM 925 O O . LYS A 1 110 ? 10.217 3.173 16.661 1.00 82.69 110 LYS A O 1
ATOM 930 N N . PRO A 1 111 ? 8.646 3.069 18.285 1.00 88.69 111 PRO A N 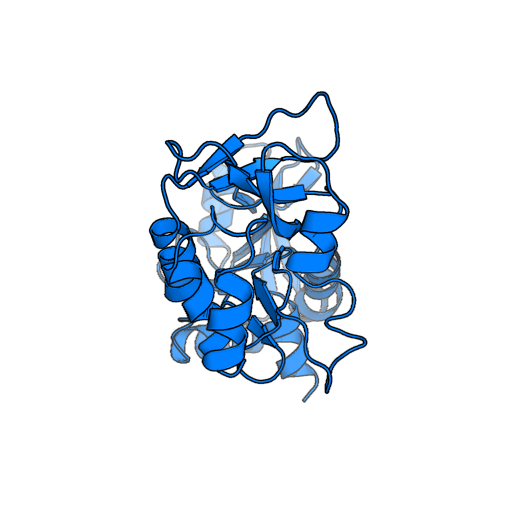1
ATOM 931 C CA . PRO A 1 111 ? 7.546 3.489 17.428 1.00 88.69 111 PRO A CA 1
ATOM 932 C C . PRO A 1 111 ? 7.799 4.864 16.808 1.00 88.69 111 PRO A C 1
ATOM 934 O O . PRO A 1 111 ? 8.227 5.797 17.493 1.00 88.69 111 PRO A O 1
ATOM 937 N N . ILE A 1 112 ? 7.507 4.989 15.518 1.00 88.88 112 ILE A N 1
ATOM 938 C CA . ILE A 1 112 ? 7.671 6.212 14.732 1.00 88.88 112 ILE A CA 1
ATOM 939 C C . ILE A 1 112 ? 6.282 6.713 14.352 1.00 88.88 112 ILE A C 1
ATOM 941 O O . ILE A 1 112 ? 5.494 5.968 13.774 1.00 88.88 112 ILE A O 1
ATOM 945 N N . LYS A 1 113 ? 5.978 7.973 14.677 1.00 90.88 113 LYS A N 1
ATOM 946 C CA . LYS A 1 113 ? 4.742 8.629 14.235 1.00 90.88 113 LYS A CA 1
ATOM 947 C C . LYS A 1 113 ? 4.858 8.938 12.747 1.00 90.88 113 LYS A C 1
ATOM 949 O O . LYS A 1 113 ? 5.774 9.659 12.359 1.00 90.88 113 LYS A O 1
ATOM 954 N N . ILE A 1 114 ? 3.936 8.414 11.947 1.00 87.19 114 ILE A N 1
ATOM 955 C CA . ILE A 1 114 ? 3.916 8.621 10.492 1.00 87.19 114 ILE A CA 1
ATOM 956 C C . ILE A 1 114 ? 2.794 9.561 10.041 1.00 87.19 114 ILE A C 1
ATOM 958 O O . ILE A 1 114 ? 2.968 10.279 9.063 1.00 87.19 114 ILE A O 1
ATOM 962 N N . PHE A 1 115 ? 1.680 9.618 10.779 1.00 88.38 115 PHE A N 1
ATOM 963 C CA . PHE A 1 115 ? 0.586 10.554 10.511 1.00 88.38 115 PHE A CA 1
ATOM 964 C C . PHE A 1 115 ? 0.112 11.230 11.783 1.00 88.38 115 PHE A C 1
ATOM 966 O O . PHE A 1 115 ? 0.130 10.636 12.868 1.00 88.38 115 PHE A O 1
ATOM 973 N N . ASN A 1 116 ? -0.368 12.465 11.651 1.00 89.25 116 ASN A N 1
ATOM 974 C CA . ASN A 1 116 ? -0.959 13.174 12.786 1.00 89.25 116 ASN A CA 1
ATOM 975 C C . ASN A 1 116 ? -2.389 12.732 13.084 1.00 89.25 116 ASN A C 1
ATOM 977 O O . ASN A 1 116 ? -2.833 12.915 14.212 1.00 89.25 116 ASN A O 1
ATOM 981 N N . ASN A 1 117 ? -3.090 12.196 12.084 1.00 88.88 117 ASN A N 1
ATOM 982 C CA . ASN A 1 117 ? -4.481 11.766 12.168 1.00 88.88 117 ASN A CA 1
ATOM 983 C C . ASN A 1 117 ? -4.813 10.776 11.036 1.00 88.88 117 ASN A C 1
ATOM 985 O O . ASN A 1 117 ? -4.059 10.618 10.072 1.00 88.88 117 ASN A O 1
ATOM 989 N N . ILE A 1 118 ? -5.984 10.143 11.125 1.00 89.88 118 ILE A N 1
ATOM 990 C CA . ILE A 1 118 ? -6.464 9.173 10.131 1.00 89.88 118 ILE A CA 1
ATOM 991 C C . ILE A 1 118 ? -6.677 9.773 8.733 1.00 89.88 118 ILE A C 1
ATOM 993 O O . ILE A 1 118 ? -6.553 9.064 7.734 1.00 89.88 118 ILE A O 1
ATOM 997 N N . ASN A 1 119 ? -6.999 11.065 8.633 1.00 89.75 119 ASN A N 1
ATOM 998 C CA . ASN A 1 119 ? -7.359 11.677 7.358 1.00 89.75 119 ASN A CA 1
ATOM 999 C C . ASN A 1 119 ? -6.163 11.756 6.412 1.00 89.75 119 ASN A C 1
ATOM 1001 O O . ASN A 1 119 ? -6.351 11.644 5.204 1.00 89.75 119 ASN A O 1
ATOM 1005 N N . GLU A 1 120 ? -4.944 11.868 6.942 1.00 87.62 120 GLU A N 1
ATOM 1006 C CA . GLU A 1 120 ? -3.713 11.771 6.152 1.00 87.62 120 GLU A CA 1
ATOM 1007 C C . GLU A 1 120 ? -3.554 10.369 5.533 1.00 87.62 120 GLU A C 1
ATOM 1009 O O . GLU A 1 120 ? -3.321 10.255 4.327 1.00 87.62 120 GLU A O 1
ATOM 1014 N N . LEU A 1 121 ? -3.799 9.300 6.307 1.00 87.31 121 LEU A N 1
ATOM 1015 C CA . LEU A 1 121 ? -3.810 7.929 5.781 1.00 87.31 121 LEU A CA 1
ATOM 1016 C C . LEU A 1 121 ? -4.909 7.752 4.725 1.00 87.31 121 LEU A C 1
ATOM 1018 O O . LEU A 1 121 ? -4.634 7.267 3.630 1.00 87.31 121 LEU A O 1
ATOM 1022 N N . ILE A 1 122 ? -6.151 8.147 5.024 1.00 86.56 122 ILE A N 1
ATOM 1023 C CA . ILE A 1 122 ? -7.276 8.016 4.083 1.00 86.56 122 ILE A CA 1
ATOM 1024 C C . ILE A 1 122 ? -6.995 8.794 2.800 1.00 86.56 122 ILE A C 1
ATOM 1026 O O . ILE A 1 122 ? -7.286 8.295 1.714 1.00 86.56 122 ILE A O 1
ATOM 1030 N N . ALA A 1 123 ? -6.426 9.997 2.903 1.00 83.50 123 ALA A N 1
ATOM 1031 C CA . ALA A 1 123 ? -6.046 10.786 1.744 1.00 83.50 123 ALA A CA 1
ATOM 1032 C C . ALA A 1 123 ? -5.055 10.019 0.869 1.00 83.50 123 ALA A C 1
ATOM 1034 O O . ALA A 1 123 ? -5.279 9.960 -0.335 1.00 83.50 123 ALA A O 1
ATOM 1035 N N . ILE A 1 124 ? -4.039 9.369 1.447 1.00 76.62 124 ILE A N 1
ATOM 1036 C CA . ILE A 1 124 ? -3.081 8.527 0.711 1.00 76.62 124 ILE A CA 1
ATOM 1037 C C . ILE A 1 124 ? -3.767 7.311 0.087 1.00 76.62 124 ILE A C 1
ATOM 1039 O O . ILE A 1 124 ? -3.606 7.062 -1.108 1.00 76.62 124 ILE A O 1
ATOM 1043 N N . LEU A 1 125 ? -4.592 6.587 0.843 1.00 76.94 125 LEU A N 1
ATOM 1044 C CA . LEU A 1 125 ? -5.325 5.421 0.336 1.00 76.94 125 LEU A CA 1
ATOM 1045 C C . LEU A 1 125 ? -6.289 5.796 -0.810 1.00 76.94 125 LEU A C 1
ATOM 1047 O O . LEU A 1 125 ? -6.459 5.031 -1.756 1.00 76.94 125 LEU A O 1
ATOM 1051 N N . LYS A 1 126 ? -6.876 7.000 -0.773 1.00 69.81 126 LYS A N 1
ATOM 1052 C CA . LYS A 1 126 ? -7.803 7.513 -1.801 1.00 69.81 126 LYS A CA 1
ATOM 1053 C C . LYS A 1 126 ? -7.132 8.263 -2.955 1.00 69.81 126 LYS A C 1
ATOM 1055 O O . LYS A 1 126 ? -7.715 8.340 -4.031 1.00 69.81 126 LYS A O 1
ATOM 1060 N N . THR A 1 127 ? -5.946 8.842 -2.771 1.00 61.75 127 THR A N 1
ATOM 1061 C CA . THR A 1 127 ? -5.169 9.441 -3.880 1.00 61.75 127 THR A CA 1
ATOM 1062 C C . THR A 1 127 ? -4.437 8.377 -4.674 1.00 61.75 127 THR A C 1
ATOM 1064 O O . THR A 1 127 ? -4.330 8.488 -5.891 1.00 61.75 127 THR A O 1
ATOM 1067 N N . SER A 1 128 ? -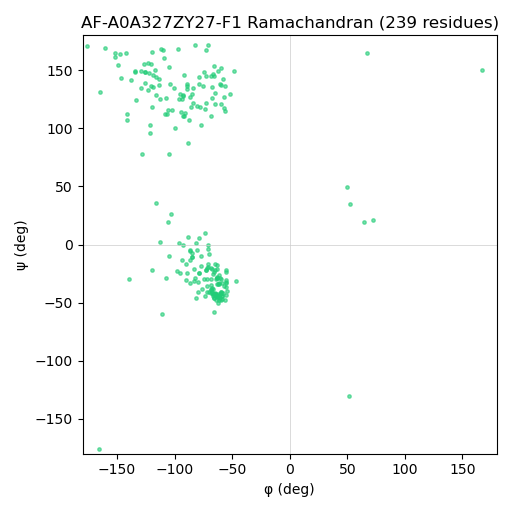4.016 7.308 -4.009 1.00 50.97 128 SER A N 1
ATOM 1068 C CA . SER A 1 128 ? -3.408 6.156 -4.657 1.00 50.97 128 SER A CA 1
ATOM 1069 C C . SER A 1 128 ? -4.415 5.309 -5.451 1.00 50.97 128 SER A C 1
ATOM 1071 O O . SER A 1 128 ? -4.021 4.640 -6.401 1.00 50.97 128 SER A O 1
ATOM 1073 N N . SER A 1 129 ? -5.723 5.418 -5.169 1.00 38.94 129 SER A N 1
ATOM 1074 C CA . SER A 1 129 ? -6.807 4.738 -5.906 1.00 38.94 129 SER A CA 1
ATOM 1075 C C . SER A 1 129 ? -7.116 5.305 -7.300 1.00 38.94 129 SER A C 1
ATOM 1077 O O . SER A 1 129 ? -8.107 4.920 -7.923 1.00 38.94 129 SER A O 1
ATOM 1079 N N . ARG A 1 130 ? -6.284 6.206 -7.831 1.00 37.59 130 ARG A N 1
ATOM 1080 C CA . ARG A 1 130 ? -6.441 6.721 -9.194 1.00 37.59 130 ARG A CA 1
ATOM 1081 C C . ARG A 1 130 ? -5.148 6.593 -9.981 1.00 37.59 130 ARG A C 1
ATOM 1083 O O . ARG A 1 130 ? -4.501 7.587 -10.289 1.00 37.59 130 ARG A O 1
ATOM 1090 N N . PHE A 1 131 ? -4.866 5.380 -10.445 1.00 41.59 131 PHE A N 1
ATOM 1091 C CA . PHE A 1 131 ? -4.446 5.301 -11.838 1.00 41.59 131 PHE A CA 1
ATOM 1092 C C . PHE A 1 131 ? -5.583 5.923 -12.654 1.00 41.59 131 PHE A C 1
ATOM 1094 O O . PHE A 1 131 ? -6.718 5.444 -12.621 1.00 41.59 131 PHE A O 1
ATOM 1101 N N . ASN A 1 132 ? -5.328 7.025 -13.358 1.00 46.47 132 ASN A N 1
ATOM 1102 C CA . ASN A 1 132 ? -6.174 7.302 -14.511 1.00 46.47 132 ASN A CA 1
ATOM 1103 C C . ASN A 1 132 ? -6.042 6.063 -15.401 1.00 46.47 132 ASN A C 1
ATOM 1105 O O . ASN A 1 132 ? -4.915 5.700 -15.723 1.00 46.47 132 ASN A O 1
ATOM 1109 N N . ASN A 1 133 ? -7.143 5.423 -15.812 1.00 52.72 133 ASN A N 1
ATOM 1110 C CA . ASN A 1 133 ? -7.094 4.262 -16.721 1.00 52.72 133 ASN A CA 1
ATOM 1111 C C . ASN A 1 133 ? -6.158 4.510 -17.926 1.00 52.72 133 ASN A C 1
ATOM 1113 O O . ASN A 1 133 ? -5.460 3.617 -18.384 1.00 52.72 133 ASN A O 1
ATOM 1117 N N . ASN A 1 134 ? -6.062 5.773 -18.352 1.00 64.50 134 ASN A N 1
ATOM 1118 C CA . ASN A 1 134 ? -5.179 6.237 -19.413 1.00 64.50 134 ASN A CA 1
ATOM 1119 C C . ASN A 1 134 ? -3.668 6.067 -19.132 1.00 64.50 134 ASN A C 1
ATOM 1121 O O . ASN A 1 134 ? -2.900 5.976 -20.077 1.00 64.50 134 ASN A O 1
ATOM 1125 N N . ASP A 1 135 ? -3.208 6.073 -17.879 1.00 67.69 135 ASP A N 1
ATOM 1126 C CA . ASP A 1 135 ? -1.777 5.971 -17.548 1.00 67.69 135 ASP A CA 1
ATOM 1127 C C . ASP A 1 135 ? -1.312 4.513 -17.447 1.00 67.69 135 ASP A C 1
ATOM 1129 O O . ASP A 1 135 ? -0.202 4.206 -17.875 1.00 67.69 135 ASP A O 1
ATOM 1133 N N . PHE A 1 136 ? -2.182 3.601 -16.998 1.00 72.38 136 PHE A N 1
ATOM 1134 C CA . PHE A 1 136 ? -1.919 2.161 -17.077 1.00 72.38 136 PHE A CA 1
ATOM 1135 C C . PHE A 1 136 ? -1.863 1.688 -18.535 1.00 72.38 136 PHE A C 1
ATOM 1137 O O . PHE A 1 136 ? -0.902 1.032 -18.933 1.00 72.38 136 PHE A O 1
ATOM 1144 N N . ASP A 1 137 ? -2.823 2.113 -19.364 1.00 80.44 137 ASP A N 1
ATOM 1145 C CA . ASP A 1 137 ? -2.828 1.803 -20.799 1.00 80.44 137 ASP A CA 1
ATOM 1146 C C . ASP A 1 137 ? -1.573 2.341 -21.508 1.00 80.44 137 ASP A C 1
ATOM 1148 O O . ASP A 1 137 ? -0.971 1.641 -22.323 1.00 80.44 137 ASP A O 1
ATOM 1152 N N . LYS A 1 138 ? -1.127 3.561 -21.172 1.00 83.06 138 LYS A N 1
ATOM 1153 C CA . LYS A 1 138 ? 0.136 4.126 -21.684 1.00 83.06 138 LYS A CA 1
ATOM 1154 C C . LYS A 1 138 ? 1.358 3.347 -21.216 1.00 83.06 138 LYS A C 1
ATOM 1156 O O . LYS A 1 138 ? 2.269 3.135 -22.010 1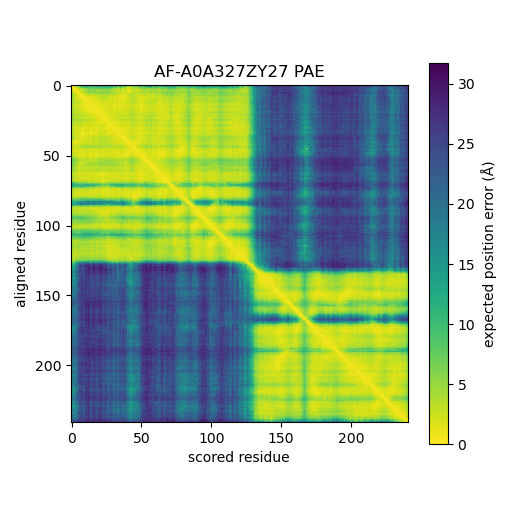.00 83.06 138 LYS A O 1
ATOM 1161 N N . MET A 1 139 ? 1.407 2.951 -19.946 1.00 87.38 139 MET A N 1
ATOM 1162 C CA . MET A 1 139 ? 2.505 2.148 -19.409 1.00 87.38 139 MET A CA 1
ATOM 1163 C C . MET A 1 139 ? 2.578 0.801 -20.130 1.00 87.38 139 MET A C 1
ATOM 1165 O O . MET A 1 139 ? 3.642 0.441 -20.636 1.00 87.38 139 MET A O 1
ATOM 1169 N N . LEU A 1 140 ? 1.446 0.109 -20.285 1.00 87.31 140 LEU A N 1
ATOM 1170 C CA . LEU A 1 140 ? 1.379 -1.136 -21.045 1.00 87.31 140 LEU A CA 1
ATOM 1171 C C . LEU A 1 140 ? 1.797 -0.935 -22.502 1.00 87.31 140 LEU A C 1
ATOM 1173 O O . LEU A 1 140 ? 2.515 -1.774 -23.042 1.00 87.31 140 LEU A O 1
ATOM 1177 N N . ASP A 1 141 ? 1.379 0.154 -23.150 1.00 89.25 141 ASP A N 1
ATOM 1178 C CA . ASP A 1 141 ? 1.794 0.469 -24.519 1.00 89.25 141 ASP A CA 1
ATOM 1179 C C . ASP A 1 141 ? 3.307 0.710 -24.614 1.00 89.25 141 ASP A C 1
ATOM 1181 O O . ASP A 1 141 ? 3.971 0.145 -25.485 1.00 89.25 141 ASP A O 1
ATOM 1185 N N . LEU A 1 142 ? 3.894 1.459 -23.676 1.00 88.88 142 LEU A N 1
ATOM 1186 C CA . LEU A 1 142 ? 5.345 1.641 -23.590 1.00 88.88 142 LEU A CA 1
ATOM 1187 C C . LEU A 1 142 ? 6.057 0.297 -23.421 1.00 88.88 142 LEU A C 1
ATOM 1189 O O . LEU A 1 142 ? 7.000 0.010 -24.162 1.00 88.88 142 LEU A O 1
ATOM 1193 N N . ILE A 1 143 ? 5.585 -0.560 -22.515 1.00 89.25 143 ILE A N 1
ATOM 1194 C CA . ILE A 1 143 ? 6.190 -1.876 -22.305 1.00 89.25 143 ILE A CA 1
ATOM 1195 C C . ILE A 1 143 ? 6.052 -2.755 -23.554 1.00 89.25 143 ILE A C 1
ATOM 1197 O O . ILE A 1 143 ? 7.011 -3.404 -23.971 1.00 89.25 143 ILE A O 1
ATOM 1201 N N . LYS A 1 144 ? 4.890 -2.749 -24.214 1.00 88.12 144 LYS A N 1
ATOM 1202 C CA . LYS A 1 144 ? 4.634 -3.540 -25.429 1.00 88.12 144 LYS A CA 1
ATOM 1203 C C . LYS A 1 144 ? 5.483 -3.073 -26.611 1.00 88.12 144 LYS A C 1
ATOM 1205 O O . LYS A 1 144 ? 6.019 -3.911 -27.345 1.00 88.12 144 LYS A O 1
ATOM 1210 N N . THR A 1 145 ? 5.614 -1.764 -26.805 1.00 90.44 145 THR A N 1
ATOM 1211 C CA . THR A 1 145 ? 6.243 -1.171 -27.996 1.00 90.44 145 THR A CA 1
ATOM 1212 C C . THR A 1 145 ? 7.764 -1.109 -27.915 1.00 90.44 145 THR A C 1
ATOM 1214 O O . THR A 1 145 ? 8.438 -1.219 -28.946 1.00 90.44 145 THR A O 1
ATOM 1217 N N . LYS A 1 146 ? 8.334 -0.953 -26.718 1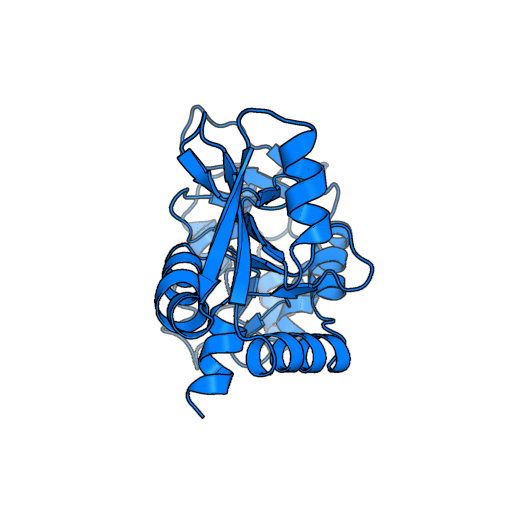.00 92.25 146 LYS A N 1
ATOM 1218 C CA . LYS A 1 146 ? 9.785 -0.857 -26.548 1.00 92.25 146 LYS A CA 1
ATOM 1219 C C . LYS A 1 146 ? 10.449 -2.222 -26.719 1.00 92.25 146 LYS A C 1
ATOM 1221 O O . LYS A 1 146 ? 9.871 -3.274 -26.463 1.00 92.25 146 LYS A O 1
ATOM 1226 N N . LYS A 1 147 ? 11.682 -2.202 -27.226 1.00 93.44 147 LYS A N 1
ATOM 1227 C CA . LYS A 1 147 ? 12.511 -3.410 -27.385 1.00 93.44 147 LYS A CA 1
ATOM 1228 C C . LYS A 1 147 ? 13.465 -3.622 -26.218 1.00 93.44 147 LYS A C 1
ATOM 1230 O O . LYS A 1 147 ? 13.878 -4.746 -25.982 1.00 93.44 147 LYS A O 1
ATOM 1235 N N . MET A 1 148 ? 13.805 -2.539 -25.533 1.00 95.69 148 MET A N 1
ATOM 1236 C CA . MET A 1 148 ? 14.812 -2.495 -24.489 1.00 95.69 148 MET A CA 1
ATOM 1237 C C . MET A 1 148 ? 14.440 -1.427 -23.468 1.00 95.69 148 MET A C 1
ATOM 1239 O O . MET A 1 148 ? 13.767 -0.446 -23.810 1.00 95.69 148 MET A O 1
ATOM 1243 N N . PHE A 1 149 ? 14.932 -1.618 -22.254 1.00 96.50 149 PHE A N 1
ATOM 1244 C CA . PHE A 1 149 ? 14.868 -0.661 -21.162 1.00 96.50 149 PHE A CA 1
ATOM 1245 C C . PHE A 1 149 ? 16.282 -0.364 -20.676 1.00 96.50 149 PHE A C 1
ATOM 1247 O O . PHE A 1 149 ? 17.205 -1.156 -20.865 1.00 96.50 149 PHE A O 1
ATOM 1254 N N . PHE A 1 150 ? 16.449 0.796 -20.065 1.00 96.94 150 PHE A N 1
ATOM 1255 C CA . PHE A 1 150 ? 17.706 1.262 -19.505 1.00 96.94 150 PHE A CA 1
ATOM 1256 C C . PHE A 1 150 ? 17.551 1.399 -18.002 1.00 96.94 150 PHE A C 1
ATOM 1258 O O . PHE A 1 150 ? 16.500 1.828 -17.532 1.00 96.94 150 PHE A O 1
ATOM 1265 N N . TYR A 1 151 ? 18.596 1.088 -17.256 1.00 95.88 151 TYR A N 1
ATOM 1266 C CA . TYR A 1 151 ? 18.645 1.293 -15.814 1.00 95.88 151 TYR A CA 1
ATOM 1267 C C . TYR A 1 151 ? 20.048 1.746 -15.418 1.00 95.88 151 TYR A C 1
ATOM 1269 O O . TYR A 1 151 ? 20.986 1.677 -16.216 1.00 95.88 151 TYR A O 1
ATOM 1277 N N . ILE A 1 152 ? 20.185 2.276 -14.208 1.00 94.75 152 ILE A N 1
ATOM 1278 C CA . ILE A 1 152 ? 21.483 2.682 -13.671 1.00 94.75 152 ILE A CA 1
ATOM 1279 C C . ILE A 1 152 ? 21.882 1.682 -12.595 1.00 94.75 152 ILE A C 1
ATOM 1281 O O . ILE A 1 152 ? 21.122 1.469 -11.657 1.00 94.75 152 ILE A O 1
ATOM 1285 N N . MET A 1 153 ? 23.073 1.110 -12.719 1.00 92.75 153 MET A N 1
ATOM 1286 C CA . MET A 1 153 ? 23.751 0.383 -11.654 1.00 92.75 153 MET A CA 1
ATOM 1287 C C . MET A 1 153 ? 24.665 1.333 -10.894 1.00 92.75 153 MET A C 1
ATOM 1289 O O . MET A 1 153 ? 25.502 2.012 -11.493 1.00 92.75 153 MET A O 1
ATOM 1293 N N . ASP A 1 154 ? 24.538 1.353 -9.576 1.00 89.06 154 ASP A N 1
ATOM 1294 C CA . ASP A 1 154 ? 25.535 1.954 -8.705 1.00 89.06 154 ASP A CA 1
ATOM 1295 C C . ASP A 1 154 ? 26.599 0.908 -8.363 1.00 89.06 154 ASP A C 1
ATOM 1297 O O . ASP A 1 154 ? 26.354 -0.028 -7.602 1.00 89.06 154 ASP A O 1
ATOM 1301 N N . ASN A 1 155 ? 27.793 1.058 -8.940 1.00 87.00 155 ASN A N 1
ATOM 1302 C CA . ASN A 1 155 ? 28.888 0.106 -8.763 1.00 87.00 155 ASN A CA 1
ATOM 1303 C C . ASN A 1 155 ? 29.507 0.129 -7.359 1.00 87.00 155 ASN A C 1
ATOM 1305 O O . ASN A 1 155 ? 30.236 -0.802 -7.017 1.00 87.00 155 ASN A O 1
ATOM 1309 N N . GLU A 1 156 ? 29.271 1.169 -6.556 1.00 86.12 156 GLU A N 1
ATOM 1310 C CA . GLU A 1 156 ? 29.788 1.216 -5.184 1.00 86.12 156 GLU A CA 1
ATOM 1311 C C . GLU A 1 156 ? 28.977 0.313 -4.251 1.00 86.12 156 GLU A C 1
ATOM 1313 O O . GLU A 1 156 ? 29.553 -0.359 -3.394 1.00 86.12 156 GLU A O 1
ATOM 1318 N N . ILE A 1 157 ? 27.656 0.260 -4.445 1.00 81.75 157 ILE A N 1
ATOM 1319 C CA . ILE A 1 157 ? 26.735 -0.545 -3.624 1.00 81.75 157 ILE A CA 1
ATOM 1320 C C . ILE A 1 157 ? 26.234 -1.813 -4.328 1.00 81.75 157 ILE A C 1
ATOM 1322 O O . ILE A 1 157 ? 25.633 -2.666 -3.682 1.00 81.75 157 ILE A O 1
ATOM 1326 N N . GLY A 1 158 ? 26.491 -1.956 -5.630 1.00 80.56 158 GLY A N 1
ATOM 1327 C CA . GLY A 1 158 ? 26.128 -3.128 -6.428 1.00 80.56 158 GLY A CA 1
ATOM 1328 C C . GLY A 1 158 ? 24.635 -3.260 -6.735 1.00 80.56 158 GLY A C 1
ATOM 1329 O O . GLY A 1 158 ? 24.199 -4.362 -7.052 1.00 80.56 158 GLY A O 1
ATOM 1330 N N . ASN A 1 159 ? 23.863 -2.172 -6.654 1.00 82.44 159 ASN A N 1
ATOM 1331 C CA . ASN A 1 159 ? 22.405 -2.195 -6.796 1.00 82.44 159 ASN A CA 1
ATOM 1332 C C . ASN A 1 159 ? 21.906 -1.320 -7.948 1.00 82.44 159 ASN A C 1
ATOM 1334 O O . ASN A 1 159 ? 22.544 -0.340 -8.342 1.00 82.44 159 ASN A O 1
ATOM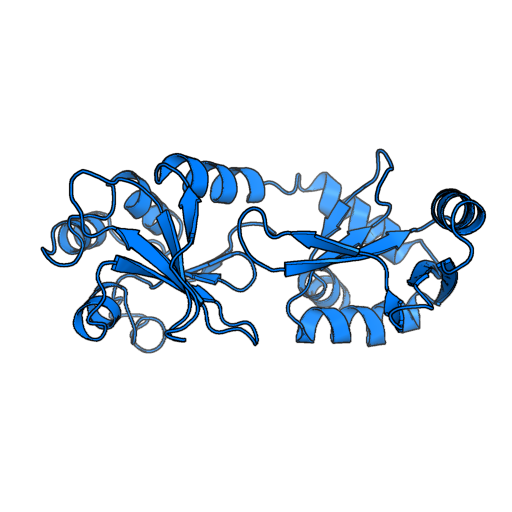 1338 N N . VAL A 1 160 ? 20.720 -1.669 -8.449 1.00 85.75 160 VAL A N 1
ATOM 1339 C CA . VAL A 1 160 ? 19.957 -0.833 -9.378 1.00 85.75 160 VAL A CA 1
ATOM 1340 C C . VAL A 1 160 ? 19.492 0.424 -8.644 1.00 85.75 160 VAL A C 1
ATOM 1342 O O . VAL A 1 160 ? 19.016 0.363 -7.510 1.00 85.75 160 VAL A O 1
ATOM 1345 N N . MET A 1 161 ? 19.630 1.574 -9.297 1.00 87.56 161 MET A N 1
ATOM 1346 C CA . MET A 1 161 ? 19.161 2.849 -8.777 1.00 87.56 161 MET A CA 1
ATOM 1347 C C . MET A 1 161 ? 17.645 2.813 -8.565 1.00 87.56 161 MET A C 1
ATOM 1349 O O . MET A 1 161 ? 16.882 2.346 -9.410 1.00 87.56 161 MET A O 1
ATOM 1353 N N . GLY A 1 162 ? 17.222 3.375 -7.446 1.00 86.12 162 GLY A N 1
ATOM 1354 C CA . GLY A 1 162 ? 15.827 3.512 -7.082 1.00 86.12 162 GLY A CA 1
ATOM 1355 C C . GLY A 1 162 ? 15.681 4.492 -5.935 1.00 86.12 162 GLY A C 1
ATOM 1356 O O . GLY A 1 162 ? 16.667 5.094 -5.489 1.00 86.12 162 GLY A O 1
ATOM 1357 N N . ASP A 1 163 ? 14.463 4.649 -5.447 1.00 79.19 163 ASP A N 1
ATOM 1358 C CA . ASP A 1 163 ? 14.212 5.282 -4.164 1.00 79.19 163 ASP A CA 1
ATOM 1359 C C . ASP A 1 163 ? 13.639 4.288 -3.166 1.00 79.19 163 ASP A C 1
ATOM 1361 O O . ASP A 1 163 ? 12.825 3.422 -3.473 1.00 79.19 163 ASP A O 1
ATOM 1365 N N . MET A 1 164 ? 14.082 4.441 -1.923 1.00 66.69 164 MET A N 1
ATOM 1366 C CA . MET A 1 164 ? 13.377 3.862 -0.798 1.00 66.69 164 MET A CA 1
ATOM 1367 C C . MET A 1 164 ? 12.426 4.930 -0.281 1.00 66.69 164 MET A C 1
ATOM 1369 O O . MET A 1 164 ? 12.856 5.949 0.267 1.00 66.69 164 MET A O 1
ATOM 1373 N N . SER A 1 165 ? 11.129 4.715 -0.472 1.00 55.78 165 SER A N 1
ATOM 1374 C CA . SER A 1 165 ? 10.133 5.589 0.133 1.00 55.78 165 SER A CA 1
ATOM 1375 C C . SER A 1 165 ? 10.008 5.217 1.607 1.00 55.78 165 SER A C 1
ATOM 1377 O O . SER A 1 165 ? 9.415 4.202 1.958 1.00 55.78 165 SER A O 1
ATOM 1379 N N . PHE A 1 166 ? 10.601 6.026 2.482 1.00 46.19 166 PHE A N 1
ATOM 1380 C CA . PHE A 1 166 ? 10.410 5.904 3.932 1.00 46.19 166 PHE A CA 1
ATOM 1381 C C . PHE A 1 166 ? 9.241 6.729 4.443 1.00 46.19 166 PHE A C 1
ATOM 1383 O O . PHE A 1 166 ? 8.792 6.503 5.564 1.00 46.19 166 PHE A O 1
ATOM 1390 N N . ASP A 1 167 ? 8.772 7.686 3.639 1.00 36.06 167 ASP A N 1
ATOM 1391 C CA . ASP A 1 167 ? 7.907 8.748 4.135 1.00 36.06 167 ASP A CA 1
ATOM 1392 C C . ASP A 1 167 ? 6.601 8.203 4.698 1.00 36.06 167 ASP A C 1
ATOM 1394 O O . ASP A 1 167 ? 6.068 8.806 5.623 1.00 36.06 167 ASP A O 1
ATOM 1398 N N . TYR A 1 168 ? 6.140 7.030 4.237 1.00 39.72 168 TYR A N 1
ATOM 1399 C CA . TYR A 1 168 ? 4.921 6.428 4.773 1.00 39.72 168 TYR A CA 1
ATOM 1400 C C . TYR A 1 168 ? 4.966 4.903 4.963 1.00 39.72 168 TYR A C 1
ATOM 1402 O O . TYR A 1 168 ? 4.331 4.450 5.907 1.00 39.72 168 TYR A O 1
ATOM 1410 N N . PHE A 1 169 ? 5.726 4.121 4.170 1.00 45.94 169 PHE A N 1
ATOM 1411 C CA . PHE A 1 169 ? 5.905 2.656 4.307 1.00 45.94 169 PHE A CA 1
ATOM 1412 C C . PHE A 1 169 ? 7.117 2.166 3.480 1.00 45.94 169 PHE A C 1
ATOM 1414 O O . PHE A 1 169 ? 7.145 2.507 2.298 1.00 45.94 169 PHE A O 1
ATOM 1421 N N . PRO A 1 170 ? 8.064 1.352 4.005 1.00 53.97 170 PRO A N 1
ATOM 1422 C CA . PRO A 1 170 ? 9.265 0.979 3.255 1.00 53.97 170 PRO A CA 1
ATOM 1423 C C . PRO A 1 170 ? 8.912 0.076 2.068 1.00 53.97 170 PRO A C 1
ATOM 1425 O O . PRO A 1 170 ? 8.512 -1.072 2.246 1.00 53.97 170 PRO A O 1
ATOM 1428 N N . ALA A 1 171 ? 9.057 0.623 0.867 1.00 60.25 171 ALA A N 1
ATOM 1429 C CA . ALA A 1 171 ? 9.061 -0.091 -0.403 1.00 60.25 171 ALA A CA 1
ATOM 1430 C C . ALA A 1 171 ? 10.171 0.519 -1.261 1.00 60.25 171 ALA A C 1
ATOM 1432 O O . ALA A 1 171 ? 10.384 1.740 -1.208 1.00 60.25 171 ALA A O 1
ATOM 1433 N N . PHE A 1 172 ? 10.885 -0.321 -2.005 1.00 76.75 172 PHE A N 1
ATOM 1434 C CA . PHE A 1 172 ? 11.889 0.144 -2.947 1.00 76.75 172 PHE A CA 1
ATOM 1435 C C . PHE A 1 172 ? 11.258 0.251 -4.335 1.00 76.75 172 PHE A C 1
ATOM 1437 O O . PHE A 1 172 ? 10.613 -0.692 -4.800 1.00 76.75 172 PHE A O 1
ATOM 1444 N N . SER A 1 173 ? 11.431 1.398 -4.985 1.00 83.44 173 SER A N 1
ATOM 1445 C CA . SER A 1 173 ? 10.990 1.598 -6.363 1.00 83.44 173 SER A CA 1
ATOM 1446 C C . SER A 1 173 ? 12.208 1.603 -7.276 1.00 83.44 173 SER A C 1
ATOM 1448 O O . SER A 1 173 ? 13.027 2.522 -7.231 1.00 83.44 173 SER A O 1
ATOM 1450 N N . TYR A 1 174 ? 12.337 0.586 -8.124 1.00 91.50 174 TYR A N 1
ATOM 1451 C CA . TYR A 1 174 ? 13.442 0.483 -9.075 1.00 91.50 174 TYR A CA 1
ATOM 1452 C C . TYR A 1 174 ? 13.216 1.384 -10.286 1.00 91.50 174 TYR A C 1
ATOM 1454 O O . TYR A 1 174 ? 12.112 1.463 -10.830 1.00 91.50 174 TYR A O 1
ATOM 1462 N N . TYR A 1 175 ? 14.268 2.058 -10.740 1.00 94.06 175 TYR A N 1
ATOM 1463 C CA . TYR A 1 175 ? 14.173 3.011 -11.839 1.00 94.06 175 TYR A CA 1
ATOM 1464 C C . TYR A 1 175 ? 14.554 2.392 -13.176 1.00 94.06 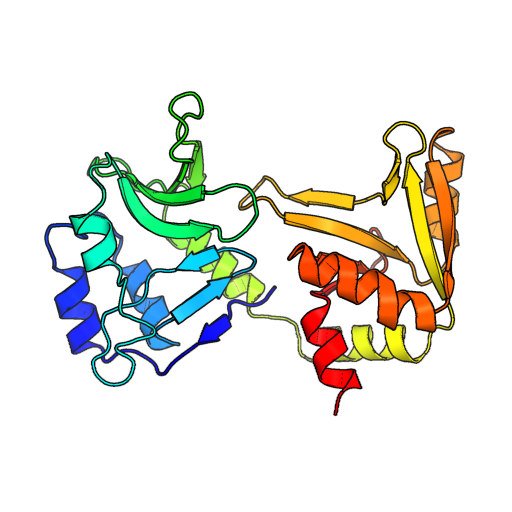175 TYR A C 1
ATOM 1466 O O . TYR A 1 175 ? 15.676 1.920 -13.369 1.00 94.06 175 TYR A O 1
ATOM 1474 N N . PHE A 1 176 ? 13.640 2.505 -14.137 1.00 95.62 176 PHE A N 1
ATOM 1475 C CA . PHE A 1 176 ? 13.864 2.101 -15.519 1.00 95.62 176 PHE A CA 1
ATOM 1476 C C . PHE A 1 176 ? 13.481 3.223 -16.478 1.00 95.62 176 PHE A C 1
ATOM 1478 O O . PHE A 1 176 ? 12.559 3.993 -16.232 1.00 95.62 176 PHE A O 1
ATOM 1485 N N . TRP A 1 177 ? 14.156 3.305 -17.617 1.00 96.06 177 TRP A N 1
ATOM 1486 C CA . TRP A 1 177 ? 13.866 4.261 -18.679 1.00 96.06 177 TRP A CA 1
ATOM 1487 C C . TRP A 1 177 ? 13.653 3.546 -20.006 1.00 96.06 177 TRP A C 1
ATOM 1489 O O . TRP A 1 177 ? 14.268 2.529 -20.309 1.00 96.06 177 TRP A O 1
ATOM 1499 N N . THR A 1 178 ? 12.805 4.128 -20.841 1.00 94.50 178 THR A N 1
ATOM 1500 C CA . THR A 1 178 ? 12.543 3.685 -22.217 1.00 94.50 178 THR A CA 1
ATOM 1501 C C . THR A 1 178 ? 13.432 4.386 -23.253 1.00 94.50 178 THR A C 1
ATOM 1503 O O . THR A 1 178 ? 13.299 4.133 -24.455 1.00 94.50 178 THR A O 1
ATOM 1506 N N . ASP A 1 179 ? 14.301 5.291 -22.791 1.00 92.12 179 ASP A N 1
ATOM 1507 C CA . ASP A 1 179 ? 15.268 6.063 -23.570 1.00 92.12 179 ASP A CA 1
ATOM 1508 C C . ASP A 1 179 ? 16.544 6.312 -22.740 1.00 92.12 179 ASP A C 1
ATOM 1510 O O . ASP A 1 179 ? 16.484 6.521 -21.527 1.00 92.12 179 ASP A O 1
ATOM 1514 N N . GLN A 1 180 ? 17.707 6.293 -23.391 1.00 94.38 180 GLN A N 1
ATOM 1515 C CA . GLN A 1 180 ? 19.012 6.353 -22.728 1.00 94.38 180 GLN A CA 1
ATOM 1516 C C . GLN A 1 180 ? 19.413 7.763 -22.250 1.00 94.38 180 GLN A C 1
ATOM 1518 O O . GLN A 1 180 ? 20.305 7.901 -21.409 1.00 94.38 180 GLN A O 1
ATOM 1523 N N . ASN A 1 181 ? 18.798 8.829 -22.770 1.00 92.69 181 ASN A N 1
ATOM 1524 C CA . ASN A 1 181 ? 19.308 10.194 -22.608 1.00 92.69 181 ASN A CA 1
ATOM 1525 C C . ASN A 1 181 ? 19.367 10.649 -21.141 1.00 92.69 181 ASN A C 1
ATOM 1527 O O . ASN A 1 181 ? 20.382 11.206 -20.708 1.00 92.69 181 ASN A O 1
ATOM 1531 N N . ILE A 1 182 ? 18.301 10.400 -20.371 1.00 92.06 182 ILE A N 1
ATOM 1532 C CA . ILE A 1 182 ? 18.241 10.745 -18.942 1.00 92.06 182 ILE A CA 1
ATOM 1533 C C . ILE A 1 182 ? 19.264 9.927 -18.144 1.00 92.06 182 ILE A C 1
ATOM 1535 O O . ILE A 1 182 ? 20.147 10.548 -17.540 1.00 92.06 182 ILE A O 1
ATOM 1539 N N . PRO A 1 183 ? 19.237 8.577 -18.163 1.00 92.88 183 PRO A N 1
ATOM 1540 C CA . PRO A 1 183 ? 20.156 7.802 -17.340 1.00 92.88 183 PRO A CA 1
ATOM 1541 C C . PRO A 1 183 ? 21.623 8.052 -17.702 1.00 92.88 183 PRO A C 1
ATOM 1543 O O . PRO A 1 183 ? 22.477 8.138 -16.822 1.00 92.88 183 PRO A O 1
ATOM 1546 N N . GLN A 1 184 ? 21.933 8.295 -18.978 1.00 93.31 184 GLN A N 1
ATOM 1547 C CA . GLN A 1 184 ? 23.297 8.618 -19.394 1.00 93.31 184 GLN A CA 1
ATOM 1548 C C . GLN A 1 184 ? 23.758 10.010 -18.967 1.00 93.31 184 GLN A C 1
ATOM 1550 O O . GLN A 1 184 ? 24.948 10.212 -18.720 1.00 93.31 184 GLN A O 1
ATOM 1555 N N . THR A 1 185 ? 22.844 10.970 -18.853 1.00 91.75 185 THR A N 1
ATOM 1556 C CA . THR A 1 185 ? 23.162 12.282 -18.278 1.00 91.75 185 THR A CA 1
ATOM 1557 C C . THR A 1 185 ? 23.445 12.160 -16.781 1.00 91.75 185 THR A C 1
ATOM 1559 O O . THR A 1 185 ? 24.423 12.732 -16.302 1.00 91.75 185 THR A O 1
ATOM 1562 N N . LEU A 1 186 ? 22.652 11.364 -16.056 1.00 88.69 186 LEU A N 1
ATOM 1563 C CA . LEU A 1 186 ? 22.853 11.102 -14.626 1.00 88.69 186 LEU A CA 1
ATOM 1564 C C . LEU A 1 186 ? 24.186 10.388 -14.355 1.00 88.69 186 LEU A C 1
ATOM 1566 O O . LEU A 1 186 ? 24.938 10.813 -13.475 1.00 88.69 186 LEU A O 1
ATOM 1570 N N . ALA A 1 187 ? 24.515 9.371 -15.155 1.00 90.06 187 ALA A N 1
ATOM 1571 C CA . ALA A 1 187 ? 25.762 8.622 -15.031 1.00 90.06 187 ALA A CA 1
ATOM 1572 C C . ALA A 1 187 ? 27.006 9.456 -15.381 1.00 90.06 187 ALA A C 1
ATOM 1574 O O . ALA A 1 187 ? 28.027 9.366 -14.710 1.00 90.06 187 ALA A O 1
ATOM 1575 N N . LYS A 1 188 ? 26.938 10.348 -16.380 1.00 90.50 188 LYS A N 1
ATOM 1576 C CA . LYS A 1 188 ? 28.062 11.256 -16.695 1.00 90.50 188 LYS A CA 1
ATOM 1577 C C . LYS A 1 188 ? 28.434 12.178 -15.535 1.00 90.50 188 LYS A C 1
ATOM 1579 O O . LYS A 1 188 ? 29.589 12.585 -15.435 1.00 90.50 188 LYS A O 1
ATOM 1584 N N . ASN A 1 189 ? 27.465 12.510 -14.686 1.00 87.00 189 ASN A N 1
ATOM 1585 C CA . ASN A 1 189 ? 27.674 13.385 -13.541 1.00 87.00 189 ASN A CA 1
ATOM 1586 C C . ASN A 1 189 ? 28.197 12.637 -12.301 1.00 87.00 189 ASN A C 1
ATOM 1588 O O . ASN A 1 189 ? 28.621 13.296 -11.356 1.00 87.00 189 ASN A O 1
ATOM 1592 N N . ASN A 1 190 ? 28.199 11.296 -12.300 1.00 86.44 190 ASN A N 1
ATOM 1593 C CA . ASN A 1 190 ? 28.563 10.466 -11.147 1.00 86.44 190 ASN A CA 1
ATOM 1594 C C . ASN A 1 190 ? 29.360 9.232 -11.599 1.00 86.44 190 ASN A C 1
ATOM 1596 O O . ASN A 1 190 ? 28.806 8.296 -12.165 1.00 86.44 190 ASN A O 1
ATOM 1600 N N . SER A 1 191 ? 30.668 9.201 -11.331 1.00 84.38 191 SER A N 1
ATOM 1601 C CA . SER A 1 191 ? 31.582 8.192 -11.894 1.00 84.38 191 SER A CA 1
ATOM 1602 C C . SER A 1 191 ? 31.334 6.744 -11.452 1.00 84.38 191 SER A C 1
ATOM 1604 O O . SER A 1 191 ? 31.866 5.836 -12.086 1.00 84.38 191 SER A O 1
ATOM 1606 N N . HIS A 1 192 ? 30.579 6.520 -10.375 1.00 89.06 192 HIS A N 1
ATOM 1607 C CA . HIS A 1 192 ? 30.205 5.182 -9.902 1.00 89.06 192 HIS A CA 1
ATOM 1608 C C . HIS A 1 192 ? 28.938 4.634 -10.576 1.00 89.06 192 HIS A C 1
ATOM 1610 O O . HIS A 1 192 ? 28.692 3.431 -10.508 1.00 89.06 192 HIS A O 1
ATOM 1616 N N . PHE A 1 193 ? 28.167 5.473 -11.271 1.00 91.56 193 PHE A N 1
ATOM 1617 C CA . PHE A 1 193 ? 26.967 5.051 -11.984 1.00 91.56 193 PHE A CA 1
ATOM 1618 C C . PHE A 1 193 ? 27.296 4.515 -13.376 1.00 91.56 193 PHE A C 1
ATOM 1620 O O . PHE A 1 193 ? 27.960 5.168 -14.186 1.00 91.56 193 PHE A O 1
ATOM 1627 N N . LEU A 1 194 ? 26.766 3.334 -13.674 1.00 93.25 194 LEU A N 1
ATOM 1628 C CA . LEU A 1 194 ? 26.848 2.683 -14.971 1.00 93.25 194 LEU A CA 1
ATOM 1629 C C . LEU A 1 194 ? 25.447 2.557 -15.558 1.00 93.25 194 LEU A C 1
ATOM 1631 O O . LEU A 1 194 ? 24.536 2.076 -14.896 1.00 93.25 194 LEU A O 1
ATOM 1635 N N . VAL A 1 195 ? 25.270 2.999 -16.802 1.00 95.06 195 VAL A N 1
ATOM 1636 C CA . VAL A 1 195 ? 24.013 2.765 -17.519 1.00 95.06 195 VAL A CA 1
ATOM 1637 C C . VAL A 1 195 ? 24.071 1.393 -18.153 1.00 95.06 195 VAL A C 1
ATOM 1639 O O . VAL A 1 195 ? 24.934 1.146 -18.995 1.00 95.06 195 VAL A O 1
ATOM 1642 N N . GLU A 1 196 ? 23.112 0.560 -17.791 1.00 95.25 196 GLU A N 1
ATOM 1643 C CA . GLU A 1 196 ? 22.912 -0.761 -18.358 1.00 95.25 196 GLU A CA 1
ATOM 1644 C C . GLU A 1 196 ? 21.652 -0.787 -19.222 1.00 95.25 196 GLU A C 1
ATOM 1646 O O . GLU A 1 196 ? 20.773 0.080 -19.137 1.00 95.25 196 GLU A O 1
ATOM 1651 N N . MET A 1 197 ? 21.593 -1.785 -20.096 1.00 96.06 197 MET A N 1
ATOM 1652 C CA . MET A 1 197 ? 20.482 -2.019 -21.006 1.00 96.06 197 MET A CA 1
ATOM 1653 C C . MET A 1 197 ? 19.988 -3.445 -20.831 1.00 96.06 197 MET A C 1
ATOM 1655 O O . MET A 1 197 ? 20.786 -4.374 -20.735 1.00 96.06 197 MET A O 1
ATOM 1659 N N . ILE A 1 198 ? 18.673 -3.612 -20.853 1.00 95.50 198 ILE A N 1
ATOM 1660 C CA . ILE A 1 198 ? 18.027 -4.913 -20.774 1.00 95.50 198 ILE A CA 1
ATOM 1661 C C . ILE A 1 198 ? 17.015 -5.075 -21.902 1.00 95.50 198 ILE A C 1
ATOM 1663 O O . ILE A 1 198 ? 16.231 -4.168 -22.192 1.00 95.50 198 ILE A O 1
ATOM 1667 N N . ASP A 1 199 ? 17.041 -6.232 -22.558 1.00 96.12 199 ASP A N 1
ATOM 1668 C CA . ASP A 1 199 ? 16.053 -6.593 -23.570 1.00 96.12 199 ASP A CA 1
ATOM 1669 C C . ASP A 1 199 ? 14.672 -6.782 -22.939 1.00 96.12 199 ASP A C 1
ATOM 1671 O O . ASP A 1 199 ? 14.550 -7.278 -21.819 1.00 96.12 199 ASP A O 1
ATOM 1675 N N . LYS A 1 200 ? 13.609 -6.439 -23.677 1.00 93.62 200 LYS A N 1
ATOM 1676 C CA . LYS A 1 200 ? 12.230 -6.543 -23.177 1.00 93.62 200 LYS A CA 1
ATOM 1677 C C . LYS A 1 200 ? 11.890 -7.945 -22.674 1.00 93.62 200 LYS A C 1
ATOM 1679 O O . LYS A 1 200 ? 11.193 -8.061 -21.679 1.00 93.62 200 LYS A O 1
ATOM 1684 N N . GLU A 1 201 ? 12.335 -8.996 -23.359 1.00 91.38 201 GLU A N 1
ATOM 1685 C CA . GLU A 1 201 ? 12.025 -10.369 -22.940 1.00 91.38 201 GLU A CA 1
ATOM 1686 C C . GLU A 1 201 ? 12.615 -10.683 -21.562 1.00 91.38 201 GLU A C 1
ATOM 1688 O O . GLU A 1 201 ? 11.915 -11.232 -20.721 1.00 91.38 201 GLU A O 1
ATOM 1693 N N . ILE A 1 202 ? 13.856 -10.261 -21.306 1.00 93.38 202 ILE A N 1
ATOM 1694 C CA . ILE A 1 202 ? 14.518 -10.428 -20.004 1.00 93.38 202 ILE A CA 1
ATOM 1695 C C . ILE A 1 202 ? 13.859 -9.515 -18.964 1.00 93.38 202 ILE A C 1
ATOM 1697 O O . ILE A 1 202 ? 13.593 -9.935 -17.844 1.00 93.38 202 ILE A O 1
ATOM 1701 N N . PHE A 1 203 ? 13.523 -8.280 -19.344 1.00 93.88 203 PHE A N 1
ATOM 1702 C CA . PHE A 1 203 ? 12.799 -7.367 -18.466 1.00 93.88 203 PHE A CA 1
ATOM 1703 C C . PHE A 1 203 ? 11.472 -7.977 -17.989 1.00 93.88 203 PHE A C 1
ATOM 1705 O O . PHE A 1 203 ? 11.196 -7.983 -16.798 1.00 93.88 203 PHE A O 1
ATOM 1712 N N . MET A 1 204 ? 10.684 -8.537 -18.909 1.00 91.00 204 MET A N 1
ATOM 1713 C CA . MET A 1 204 ? 9.372 -9.120 -18.616 1.00 91.00 204 MET A CA 1
ATOM 1714 C C . MET A 1 204 ? 9.450 -10.443 -17.852 1.00 91.00 204 MET A C 1
ATOM 1716 O O . MET A 1 204 ? 8.633 -10.670 -16.968 1.00 91.00 204 MET A O 1
ATOM 1720 N N . ASN A 1 205 ? 10.388 -11.323 -18.211 1.00 86.88 205 ASN A N 1
ATOM 1721 C CA . ASN A 1 205 ? 10.433 -12.683 -17.668 1.00 86.88 205 ASN A CA 1
ATOM 1722 C C . ASN A 1 205 ? 11.278 -12.805 -16.403 1.00 86.88 205 ASN A C 1
ATOM 1724 O O . ASN A 1 205 ? 10.980 -13.658 -15.574 1.00 86.88 205 ASN A O 1
ATOM 1728 N N . ASP A 1 206 ? 12.315 -11.987 -16.260 1.00 87.81 206 ASP A N 1
ATOM 1729 C CA . ASP A 1 206 ? 13.263 -12.130 -15.159 1.00 87.81 206 ASP A CA 1
ATOM 1730 C C . ASP A 1 206 ? 13.087 -10.950 -14.202 1.00 87.81 206 ASP A C 1
ATOM 1732 O O . ASP A 1 206 ? 12.658 -11.125 -13.067 1.00 87.81 206 ASP A O 1
ATOM 1736 N N . VAL A 1 207 ? 13.280 -9.722 -14.690 1.00 90.56 207 VAL A N 1
ATOM 1737 C CA . VAL A 1 207 ? 13.285 -8.531 -13.823 1.00 90.56 207 VAL A CA 1
ATOM 1738 C C . VAL A 1 207 ? 11.932 -8.246 -13.185 1.00 90.56 207 VAL A C 1
ATOM 1740 O O . VAL A 1 207 ? 11.877 -7.974 -11.989 1.00 90.56 207 VAL A O 1
ATOM 1743 N N . LEU A 1 208 ? 10.838 -8.294 -13.951 1.00 88.62 208 LEU A N 1
ATOM 1744 C CA . LEU A 1 208 ? 9.507 -8.086 -13.382 1.00 88.62 208 LEU A CA 1
ATOM 1745 C C . LEU A 1 208 ? 9.189 -9.145 -12.322 1.00 88.62 208 LEU A C 1
ATOM 1747 O O . LEU A 1 208 ? 8.681 -8.788 -11.268 1.00 88.62 208 LEU A O 1
ATOM 1751 N N . ASN A 1 209 ? 9.522 -10.412 -12.572 1.00 83.75 209 ASN A N 1
ATOM 1752 C CA . ASN A 1 209 ? 9.268 -11.491 -11.619 1.00 83.75 209 ASN A CA 1
ATOM 1753 C C . ASN A 1 209 ? 10.109 -11.348 -10.344 1.00 83.75 209 ASN A C 1
ATOM 1755 O O . ASN A 1 209 ? 9.561 -11.484 -9.253 1.00 83.75 209 ASN A O 1
ATOM 1759 N N . ASP A 1 210 ? 11.399 -11.026 -10.464 1.00 82.31 210 ASP A N 1
ATOM 1760 C CA . ASP A 1 210 ? 12.282 -10.822 -9.309 1.00 82.31 210 ASP A CA 1
ATOM 1761 C C . ASP A 1 210 ? 11.782 -9.660 -8.433 1.00 82.31 210 ASP A C 1
ATOM 1763 O O . ASP A 1 210 ? 11.654 -9.799 -7.217 1.00 82.31 210 ASP A O 1
ATOM 1767 N N . ILE A 1 211 ? 11.406 -8.533 -9.049 1.00 83.62 211 ILE A N 1
ATOM 1768 C CA . ILE A 1 211 ? 10.878 -7.366 -8.326 1.00 83.62 211 ILE A CA 1
ATOM 1769 C C . ILE A 1 211 ? 9.495 -7.661 -7.715 1.00 83.62 211 ILE A C 1
ATOM 1771 O O . ILE A 1 211 ? 9.207 -7.182 -6.617 1.00 83.62 211 ILE A O 1
ATOM 1775 N N . ASP A 1 212 ? 8.649 -8.458 -8.382 1.00 77.19 212 ASP A N 1
ATOM 1776 C CA . ASP A 1 212 ? 7.350 -8.883 -7.833 1.00 77.19 212 ASP A CA 1
ATOM 1777 C C . ASP A 1 212 ? 7.526 -9.770 -6.598 1.00 77.19 212 ASP A C 1
ATOM 1779 O O . ASP A 1 212 ? 6.819 -9.601 -5.606 1.00 77.19 212 ASP A O 1
ATOM 1783 N N . MET A 1 213 ? 8.495 -10.694 -6.641 1.00 73.31 213 MET A N 1
ATOM 1784 C CA . MET A 1 213 ? 8.819 -11.585 -5.524 1.00 73.31 213 MET A CA 1
ATOM 1785 C C . MET A 1 213 ? 9.293 -10.818 -4.288 1.00 73.31 213 MET A C 1
ATOM 1787 O O . MET A 1 213 ? 9.002 -11.236 -3.167 1.00 73.31 213 MET A O 1
ATOM 1791 N N . GLU A 1 214 ? 9.993 -9.702 -4.484 1.00 71.62 214 GLU A N 1
ATOM 1792 C CA . GLU A 1 214 ? 10.408 -8.792 -3.411 1.00 71.62 214 GLU A CA 1
ATOM 1793 C C . GLU A 1 214 ? 9.297 -7.814 -2.978 1.00 71.62 214 GLU A C 1
ATOM 1795 O O . GLU A 1 214 ? 9.510 -6.975 -2.101 1.00 71.62 214 GLU A O 1
ATOM 1800 N N . GLU A 1 215 ? 8.109 -7.913 -3.583 1.00 69.06 215 GLU A N 1
ATOM 1801 C CA . GLU A 1 215 ? 6.966 -7.015 -3.389 1.00 69.06 215 GLU A CA 1
ATOM 1802 C C . GLU A 1 215 ? 7.334 -5.520 -3.577 1.00 69.06 215 GLU A C 1
ATOM 1804 O O . GLU A 1 215 ? 6.810 -4.624 -2.901 1.00 69.06 215 GLU A O 1
ATOM 1809 N N . ASN A 1 216 ? 8.259 -5.241 -4.499 1.00 78.94 216 ASN A N 1
ATOM 1810 C CA . ASN A 1 216 ? 8.765 -3.907 -4.820 1.00 78.94 216 ASN A CA 1
ATOM 1811 C C . ASN A 1 216 ? 8.037 -3.307 -6.041 1.00 78.94 216 ASN A C 1
ATOM 1813 O O . ASN A 1 216 ? 7.277 -3.982 -6.740 1.00 78.94 216 ASN A O 1
ATOM 1817 N N . SER A 1 217 ? 8.227 -2.007 -6.292 1.00 82.00 217 SER A N 1
ATOM 1818 C CA . SER A 1 217 ? 7.629 -1.324 -7.449 1.00 82.00 217 SER A CA 1
ATOM 1819 C C . SER A 1 217 ? 8.677 -0.897 -8.472 1.00 82.00 217 SER A C 1
ATOM 1821 O O . SER A 1 217 ? 9.887 -0.940 -8.238 1.00 82.00 217 SER A O 1
ATOM 1823 N N . ILE A 1 218 ? 8.201 -0.490 -9.646 1.00 88.06 218 ILE A N 1
ATOM 1824 C CA . ILE A 1 218 ? 9.022 0.080 -10.709 1.00 88.06 218 ILE A CA 1
ATOM 1825 C C . ILE A 1 218 ? 8.526 1.483 -11.014 1.00 88.06 218 ILE A C 1
ATOM 1827 O O . ILE A 1 218 ? 7.326 1.696 -11.175 1.00 88.06 218 ILE A O 1
ATOM 1831 N N . ILE A 1 219 ? 9.455 2.424 -11.181 1.00 88.19 219 ILE A N 1
ATOM 1832 C CA . ILE A 1 219 ? 9.183 3.716 -11.809 1.00 88.19 219 ILE A CA 1
ATOM 1833 C C . ILE A 1 219 ? 9.784 3.711 -13.210 1.00 88.19 219 ILE A C 1
ATOM 1835 O O . ILE A 1 219 ? 11.003 3.644 -13.386 1.00 88.19 219 ILE A O 1
ATOM 1839 N N . LEU A 1 220 ? 8.915 3.806 -14.215 1.00 90.94 220 LEU A N 1
ATOM 1840 C CA . LEU A 1 220 ? 9.287 3.942 -15.614 1.00 90.94 220 LEU A CA 1
ATOM 1841 C C . LEU A 1 220 ? 9.433 5.418 -15.986 1.00 90.94 220 LEU A C 1
ATOM 1843 O O . LEU A 1 220 ? 8.566 6.230 -15.682 1.00 90.94 220 LEU A O 1
ATOM 1847 N N . ASN A 1 221 ? 10.514 5.750 -16.690 1.00 90.44 221 ASN A N 1
ATOM 1848 C CA . ASN A 1 221 ? 10.907 7.100 -17.087 1.00 90.44 221 ASN A CA 1
ATOM 1849 C C . ASN A 1 221 ? 10.900 8.129 -15.931 1.00 90.44 221 ASN A C 1
ATOM 1851 O O . ASN A 1 221 ? 10.344 9.225 -16.103 1.00 90.44 221 ASN A O 1
ATOM 1855 N N . PRO A 1 222 ? 11.525 7.844 -14.771 1.00 86.25 222 PRO A N 1
ATOM 1856 C CA . PRO A 1 222 ? 11.596 8.815 -13.690 1.00 86.25 222 PRO A CA 1
ATOM 1857 C C . PRO A 1 222 ? 12.315 10.086 -14.151 1.00 86.25 222 PRO A C 1
ATOM 1859 O O . PRO A 1 222 ? 13.164 10.064 -15.050 1.00 86.25 222 PRO A O 1
ATOM 1862 N N . MET A 1 223 ? 11.959 11.212 -13.526 1.00 82.12 223 MET A N 1
ATOM 1863 C CA . MET A 1 223 ? 12.432 12.559 -13.889 1.00 82.12 223 MET A CA 1
ATOM 1864 C C . MET A 1 223 ? 11.992 13.029 -15.290 1.00 82.12 223 MET A C 1
ATOM 1866 O O . MET A 1 223 ? 12.571 13.964 -15.845 1.00 82.12 223 MET A O 1
ATOM 1870 N N . SER A 1 224 ? 10.954 12.410 -15.858 1.00 80.44 224 SER A N 1
ATOM 1871 C CA . SER A 1 224 ? 10.291 12.858 -17.085 1.00 80.44 224 SER A CA 1
ATOM 1872 C C . SER A 1 224 ? 8.810 13.171 -16.838 1.00 80.44 224 SER A C 1
ATOM 1874 O O . SER A 1 224 ? 8.232 12.760 -15.834 1.00 80.44 224 SER A O 1
ATOM 1876 N N . ASN A 1 225 ? 8.166 13.856 -17.789 1.00 75.94 225 ASN A N 1
ATOM 1877 C CA . ASN A 1 225 ? 6.712 14.075 -17.763 1.00 75.94 225 ASN A CA 1
ATOM 1878 C C . ASN A 1 225 ? 5.904 12.787 -18.022 1.00 75.94 225 ASN A C 1
ATOM 1880 O O . ASN A 1 225 ? 4.682 12.802 -17.905 1.00 75.94 225 ASN A O 1
ATOM 1884 N N . GLU A 1 226 ? 6.578 11.699 -18.399 1.00 79.50 226 GLU A N 1
ATOM 1885 C CA . GLU A 1 226 ? 6.010 10.372 -18.651 1.00 79.50 226 GLU A CA 1
ATOM 1886 C C . GLU A 1 226 ? 6.354 9.396 -17.513 1.00 79.50 226 GLU A C 1
ATOM 1888 O O . GLU A 1 226 ? 6.323 8.185 -17.713 1.00 79.50 226 GLU A O 1
ATOM 1893 N N . SER A 1 227 ? 6.731 9.918 -16.338 1.00 82.56 227 SER A N 1
ATOM 1894 C CA . SER A 1 227 ? 7.057 9.107 -15.167 1.00 82.56 227 SER A CA 1
ATOM 1895 C C . SER A 1 227 ? 5.819 8.363 -14.676 1.00 82.56 227 SER A C 1
ATOM 1897 O O . SER A 1 227 ? 4.828 8.995 -14.307 1.00 82.56 227 SER A O 1
ATOM 1899 N N . ILE A 1 228 ? 5.884 7.033 -14.640 1.00 83.81 228 ILE A N 1
ATOM 1900 C CA . ILE A 1 228 ? 4.780 6.177 -14.192 1.00 83.81 228 ILE A CA 1
ATOM 1901 C C . ILE A 1 228 ? 5.331 5.126 -13.229 1.00 83.81 228 ILE A C 1
ATOM 1903 O O . ILE A 1 228 ? 6.246 4.389 -13.582 1.00 83.81 228 ILE A O 1
ATOM 1907 N N . GLU A 1 229 ? 4.767 5.055 -12.024 1.00 83.81 229 GLU A N 1
ATOM 1908 C CA . GLU A 1 229 ? 5.020 3.966 -11.074 1.00 83.81 229 GLU A CA 1
ATOM 1909 C C . GLU A 1 229 ? 4.015 2.834 -11.317 1.00 83.81 229 GLU A C 1
ATOM 1911 O O . GLU A 1 229 ? 2.829 3.112 -11.495 1.00 83.81 229 GLU A O 1
ATOM 1916 N N . PHE A 1 230 ? 4.462 1.579 -11.307 1.00 79.31 230 PHE A N 1
ATOM 1917 C CA . PHE A 1 230 ? 3.605 0.394 -11.407 1.00 79.31 230 PHE A CA 1
ATOM 1918 C C . PHE A 1 230 ? 4.180 -0.785 -10.613 1.00 79.31 230 PHE A C 1
ATOM 1920 O O . PHE A 1 230 ? 5.356 -0.780 -10.235 1.00 79.31 230 PHE A O 1
ATOM 1927 N N . TYR A 1 231 ? 3.345 -1.794 -10.366 1.00 82.25 231 TYR A N 1
ATOM 1928 C CA . TYR A 1 231 ? 3.759 -3.046 -9.736 1.00 82.25 231 TYR A CA 1
ATOM 1929 C C . TYR A 1 231 ? 3.862 -4.160 -10.776 1.00 82.25 231 TYR A C 1
ATOM 1931 O O . TYR A 1 231 ? 2.979 -4.264 -11.631 1.00 82.25 231 TYR A O 1
ATOM 1939 N N . PRO A 1 232 ? 4.900 -5.011 -10.721 1.00 85.25 232 PRO A N 1
ATOM 1940 C CA . PRO A 1 232 ? 5.104 -6.027 -11.747 1.00 85.25 232 PRO A CA 1
ATOM 1941 C C . PRO A 1 232 ? 3.910 -6.967 -11.987 1.00 85.25 232 PRO A C 1
ATOM 1943 O O . PRO A 1 232 ? 3.559 -7.165 -13.152 1.00 85.25 232 PRO A O 1
ATOM 1946 N N . HIS A 1 233 ? 3.224 -7.469 -10.948 1.00 77.50 233 HIS A N 1
ATOM 1947 C CA . HIS A 1 233 ? 2.029 -8.314 -11.130 1.00 77.50 233 HIS A CA 1
ATOM 1948 C C . HIS A 1 233 ? 0.933 -7.669 -11.991 1.00 77.50 233 HIS A C 1
ATOM 1950 O O . HIS A 1 233 ? 0.271 -8.373 -12.749 1.00 77.50 233 HIS A O 1
ATOM 1956 N N . GLU A 1 234 ? 0.761 -6.342 -11.943 1.00 78.38 234 GLU A N 1
ATOM 1957 C CA . GLU A 1 234 ? -0.244 -5.632 -12.752 1.00 78.38 234 GLU A CA 1
ATOM 1958 C C . GLU A 1 234 ? 0.041 -5.785 -14.256 1.00 78.38 234 GLU A C 1
ATOM 1960 O O . GLU A 1 234 ? -0.876 -5.855 -15.073 1.00 78.38 234 GLU A O 1
ATOM 1965 N N . VAL A 1 235 ? 1.321 -5.852 -14.629 1.00 84.00 235 VAL A N 1
ATOM 1966 C CA . VAL A 1 235 ? 1.759 -6.079 -16.009 1.00 84.00 235 VAL A CA 1
ATOM 1967 C C . VAL A 1 235 ? 1.713 -7.565 -16.345 1.00 84.00 235 VAL A C 1
ATOM 1969 O O . VAL A 1 235 ? 1.202 -7.928 -17.402 1.00 84.00 235 VAL A O 1
ATOM 1972 N N . LEU A 1 236 ? 2.222 -8.427 -15.462 1.00 82.81 236 LEU A N 1
ATOM 1973 C CA . LEU A 1 236 ? 2.289 -9.873 -15.692 1.00 82.81 236 LEU A CA 1
ATOM 1974 C C . LEU A 1 236 ? 0.892 -10.473 -15.943 1.00 82.81 236 LEU A C 1
ATOM 1976 O O . LEU A 1 236 ? 0.706 -11.178 -16.935 1.00 82.81 236 LEU A O 1
ATOM 1980 N N . GLU A 1 237 ? -0.117 -10.091 -15.153 1.00 80.69 237 GLU A N 1
ATOM 1981 C CA . GLU A 1 237 ? -1.509 -10.543 -15.325 1.00 80.69 237 GLU A CA 1
ATOM 1982 C C . GLU A 1 237 ? -2.114 -10.183 -16.697 1.00 80.69 237 GLU A C 1
ATOM 1984 O O . GLU A 1 237 ? -2.990 -10.889 -17.200 1.00 80.69 237 GLU A O 1
ATOM 1989 N N . GLU A 1 238 ? -1.674 -9.086 -17.318 1.00 81.38 238 GLU A N 1
ATOM 1990 C CA . GLU A 1 238 ? -2.168 -8.642 -18.628 1.00 81.38 238 GLU A CA 1
ATOM 1991 C C . GLU A 1 238 ? -1.481 -9.342 -19.804 1.00 81.38 238 GLU A C 1
ATOM 1993 O O . GLU A 1 238 ? -2.029 -9.366 -20.907 1.00 81.38 238 GLU A O 1
ATOM 1998 N N . PHE A 1 239 ? -0.294 -9.912 -19.594 1.00 75.38 239 PHE A N 1
ATOM 1999 C CA . PHE A 1 239 ? 0.426 -10.679 -20.614 1.00 75.38 239 PHE A CA 1
ATOM 2000 C C . PHE A 1 239 ? 0.146 -12.189 -20.538 1.00 75.38 239 PHE A C 1
ATOM 2002 O O . PHE A 1 239 ? 0.457 -12.905 -21.490 1.00 75.38 239 PHE A O 1
ATOM 2009 N N . GLU A 1 240 ? -0.468 -12.667 -19.451 1.00 70.88 240 GLU A N 1
ATOM 2010 C CA . GLU A 1 240 ? -0.941 -14.052 -19.297 1.00 70.88 240 GLU A CA 1
ATOM 2011 C C . GLU A 1 240 ? -2.351 -14.311 -19.878 1.00 70.88 240 GLU A C 1
ATOM 2013 O O . GLU A 1 240 ? -2.759 -15.471 -19.992 1.00 70.88 240 GLU A O 1
ATOM 2018 N N . LYS A 1 241 ? -3.097 -13.260 -20.252 1.00 53.31 241 LYS A N 1
ATOM 2019 C CA . LYS A 1 241 ? -4.441 -13.330 -20.869 1.00 53.31 241 LYS A CA 1
ATOM 2020 C C . LYS A 1 241 ? -4.394 -13.479 -22.391 1.00 53.31 241 LYS A C 1
ATOM 2022 O O . LYS A 1 241 ? -5.252 -14.229 -22.916 1.00 53.31 241 LYS A O 1
#

Foldseek 3Di:
DAKDADAAADDPVLLVVVCPPPLNVLADPVVSVVSRRHFWIDDQQKTFFGRQDPVPCVNNVPHQVNVSVVDPDQFRFGIWGNAPQTKTWTAGVPSVAQFIWIFHPPPPTDIDTLDRHCVVVVCVNVVSNDPPPVLLVVVLVLLVVAFKKKWKAQQVVRDTDFDQPPNHDGATAGEIESDCPVQVVVCVVPVRIDMDMDTSVCCLPPVLVVCVVNSHWYWYPPPDPSTDIDHSVSNNVVVVD

Organism: NCBI:txid1902580

Radius of gyration: 20.48 Å; Cα contacts (8 Å, |Δi|>4): 420; chains: 1; bounding box: 56×32×53 Å

Solvent-accessible surface area (backbone atoms only — not comparable to full-atom values): 13306 Å² total; per-residue (Å²): 114,48,54,42,62,37,70,67,51,47,57,68,66,59,52,53,59,56,56,67,35,80,84,40,61,66,60,61,74,76,64,61,59,54,29,61,71,9,32,36,38,34,46,82,51,32,42,37,44,16,67,76,36,86,92,46,41,84,82,22,61,67,10,38,65,57,49,49,71,70,50,90,57,75,45,40,56,48,30,37,35,75,49,98,66,62,31,38,32,27,26,38,63,50,92,92,41,62,30,31,32,40,33,43,91,51,88,88,50,70,73,40,78,65,33,75,36,66,64,61,55,51,48,51,48,60,59,33,56,54,71,53,72,68,56,56,53,48,50,52,47,51,62,69,70,45,65,45,37,27,36,37,34,32,66,85,81,73,40,71,41,59,49,74,43,66,82,83,58,87,43,46,32,38,43,33,22,81,56,61,67,63,53,50,52,56,23,75,76,33,92,53,38,41,70,46,77,42,47,41,68,53,42,62,68,47,51,31,47,56,38,37,76,69,64,26,36,34,26,38,29,66,99,46,100,70,48,43,77,48,48,35,62,72,54,50,63,66,74,76,110

Mean predicted aligned error: 13.62 Å

Sequence (241 aa):
MPIQYRLEPVDKEVIQETSQEELLKNIPNDYWTLFEDGNFIVYKNWKFYPIRDNKNIKKTATDILTINKRKRSDFTVIAENTAEAEGFLGFSKNEEDEGLYVWSEWPEIKPIKIFNNINELIAILKTSSRFNNNDFDKMLDLIKTKKMFFYIMDNEIGNVMGDMSFDYFPAFSYYFWTDQNIPQTLAKNNSHFLVEMIDKEIFMNDVLNDIDMEENSIILNPMSNESIEFYPHEVLEEFEK